Protein 7CZM (pdb70)

Secondary structure (DSSP, 8-state):
---B--SS--TT-EEEEEEETTTTEEEE--SSSS-EEEPGGGTGGGT------EEEEEEEEEEEEE--SSS-TT-PPTT-EEEEEEEEE---/---------B--SS--TT-EEEEEEETTTTEEEE--SSSS-EEEPGGGTGGGT---EEEEEEEEEEEEE--SSS-TT-PPTT-EEEEEEEEE--/---EE---/---EE-----

InterPro domains:
  IPR019460 Autophagy-related protein 11, C-terminal [PF10377] (1477-1587)
  IPR040040 Autophagy-related protein 11 [PTHR13222] (1-1592)

Structure (mmCIF, N/CA/C/O backbone):
data_7CZM
#
_entry.id   7CZM
#
_cell.length_a   73.978
_cell.length_b   70.624
_cell.length_c   56.337
_cell.angle_alpha   90.000
_cell.angle_beta   109.270
_cell.angle_gamma   90.000
#
_symmetry.space_group_name_H-M   'C 1 2 1'
#
loop_
_entity.id
_entity.type
_entity.pdbx_description
1 polymer 'RB1-inducible coiled-coil protein 1'
2 polymer 'Optineurin LIR'
3 non-polymer GLYCEROL
4 non-polymer 'CHLORIDE ION'
5 water water
#
loop_
_atom_site.group_PDB
_atom_site.id
_atom_site.type_symbol
_atom_site.label_atom_id
_atom_site.label_alt_id
_atom_site.label_comp_id
_atom_site.label_asym_id
_atom_site.label_entity_id
_atom_site.label_seq_id
_atom_site.pdbx_PDB_ins_code
_atom_site.Cartn_x
_atom_site.Cartn_y
_atom_site.Cartn_z
_atom_site.occupancy
_atom_site.B_iso_or_equiv
_atom_site.auth_seq_id
_atom_site.auth_comp_id
_atom_site.auth_asym_id
_atom_site.auth_atom_id
_atom_site.pdbx_PDB_model_num
ATOM 1 N N . SER A 1 7 ? 24.60300 -3.26500 2.98600 1.000 93.29013 1493 SER A N 1
ATOM 2 C CA . SER A 1 7 ? 24.14700 -3.20500 4.37100 1.000 89.71076 1493 SER A CA 1
ATOM 3 C C . SER A 1 7 ? 22.86100 -4.01100 4.55800 1.000 74.60631 1493 SER A C 1
ATOM 4 O O . SER A 1 7 ? 22.03600 -4.10700 3.64300 1.000 67.30544 1493 SER A O 1
ATOM 7 N N . GLU A 1 8 ? 22.70100 -4.59000 5.74800 1.000 63.76028 1494 GLU A N 1
ATOM 8 C CA . GLU A 1 8 ? 21.54100 -5.41900 6.03600 1.000 58.92022 1494 GLU A CA 1
ATOM 9 C C . GLU A 1 8 ? 20.29100 -4.56500 6.20500 1.000 50.07179 1494 GLU A C 1
ATOM 10 O O . GLU A 1 8 ? 20.34700 -3.41800 6.65700 1.000 45.57389 1494 GLU A O 1
ATOM 16 N N . LYS A 1 9 ? 19.15200 -5.15300 5.85700 1.000 45.46071 1495 LYS A N 1
ATOM 17 C CA . LYS A 1 9 ? 17.85100 -4.53000 6.02900 1.000 41.32601 1495 LYS A CA 1
ATOM 18 C C . LYS A 1 9 ? 16.94600 -5.50600 6.75700 1.000 41.09440 1495 LYS A C 1
ATOM 19 O O . LYS A 1 9 ? 17.20600 -6.71600 6.79000 1.000 44.03160 1495 LYS A O 1
ATOM 25 N N . ILE A 1 10 ? 15.87200 -4.97400 7.33800 1.000 40.42590 1496 ILE A N 1
ATOM 26 C CA . ILE A 1 10 ? 14.95600 -5.76900 8.15800 1.000 34.12514 1496 ILE A CA 1
ATOM 27 C C . ILE A 1 10 ? 13.92400 -6.43800 7.26500 1.000 38.83360 1496 ILE A C 1
ATOM 28 O O . ILE A 1 10 ? 13.23100 -5.77100 6.48800 1.000 35.93326 1496 ILE A O 1
ATOM 33 N N . ALA A 1 11 ? 13.81900 -7.75600 7.37600 1.000 34.70942 1497 ALA A N 1
ATOM 34 C CA . ALA A 1 11 ? 12.76900 -8.49600 6.69600 1.000 35.55426 1497 ALA A CA 1
ATOM 35 C C . ALA A 1 11 ? 11.43300 -8.25200 7.38400 1.000 43.48153 1497 ALA A C 1
ATOM 36 O O . ALA A 1 11 ? 11.36200 -8.05300 8.60100 1.000 32.83552 1497 ALA A O 1
ATOM 38 N N . ILE A 1 12 ? 10.35800 -8.24600 6.59100 1.000 37.18867 1498 ILE A N 1
ATOM 39 C CA . ILE A 1 12 ? 9.03800 -7.92200 7.11600 1.000 39.35209 1498 ILE A CA 1
ATOM 40 C C . ILE A 1 12 ? 8.00600 -8.99500 6.82900 1.000 35.31213 1498 ILE A C 1
ATOM 41 O O . ILE A 1 12 ? 6.85900 -8.86100 7.26300 1.000 34.38833 1498 ILE A O 1
ATOM 46 N N . ARG A 1 13 ? 8.37100 -10.06500 6.13300 1.000 32.75656 1499 ARG A N 1
ATOM 47 C CA . ARG A 1 13 ? 7.45100 -11.17600 5.93400 1.000 28.60606 1499 ARG A CA 1
ATOM 48 C C . ARG A 1 13 ? 8.22900 -12.31500 5.30100 1.000 34.37517 1499 ARG A C 1
ATOM 49 O O . ARG A 1 13 ? 9.38600 -12.15100 4.89500 1.000 35.39898 1499 ARG A O 1
ATOM 57 N N . ASP A 1 14 ? 7.58600 -13.48500 5.25000 1.000 32.30124 1500 ASP A N 1
ATOM 58 C CA . ASP A 1 14 ? 8.16700 -14.66700 4.61200 1.000 33.37242 1500 ASP A CA 1
ATOM 59 C C . ASP A 1 14 ? 9.55300 -14.96700 5.18200 1.000 38.58884 1500 ASP A C 1
ATOM 60 O O . ASP A 1 14 ? 10.48700 -15.32200 4.45800 1.000 31.11162 1500 ASP A O 1
ATOM 65 N N . PHE A 1 15 ? 9.67600 -14.82400 6.50400 1.000 34.11462 1501 PHE A N 1
ATOM 66 C CA . PHE A 1 15 ? 10.96700 -14.86400 7.18600 1.000 35.42004 1501 PHE A CA 1
ATOM 67 C C . PHE A 1 15 ? 11.72100 -16.16300 6.94000 1.000 36.65703 1501 PHE A C 1
ATOM 68 O O . PHE A 1 15 ? 11.13800 -17.24500 6.82900 1.000 37.69926 1501 PHE A O 1
ATOM 76 N N . GLN A 1 16 ? 13.04800 -16.05600 6.90000 1.000 30.70105 1502 GLN A N 1
ATOM 77 C CA . GLN A 1 16 ? 13.90200 -17.22500 6.77700 1.000 38.33881 1502 GLN A CA 1
ATOM 78 C C . GLN A 1 16 ? 15.05200 -17.11000 7.77600 1.000 39.20996 1502 GLN A C 1
ATOM 79 O O . GLN A 1 16 ? 15.29700 -16.04600 8.34900 1.000 37.66504 1502 GLN A O 1
ATOM 85 N N . VAL A 1 17 ? 15.74800 -18.22800 7.99100 1.000 43.60786 1503 VAL A N 1
ATOM 86 C CA . VAL A 1 17 ? 16.92700 -18.22700 8.85400 1.000 50.46658 1503 VAL A CA 1
ATOM 87 C C . VAL A 1 17 ? 17.96700 -17.28000 8.27400 1.000 53.63275 1503 VAL A C 1
ATOM 88 O O . VAL A 1 17 ? 18.26000 -17.32200 7.07500 1.000 46.20817 1503 VAL A O 1
ATOM 92 N N . GLY A 1 18 ? 18.54100 -16.42900 9.12500 1.000 50.10601 1504 GLY A N 1
ATOM 93 C CA . GLY A 1 18 ? 19.51700 -15.44900 8.70300 1.000 47.78994 1504 GLY A CA 1
ATOM 94 C C . GLY A 1 18 ? 18.95600 -14.05700 8.47600 1.000 38.38618 1504 GLY A C 1
ATOM 95 O O . GLY A 1 18 ? 19.73600 -13.10900 8.33600 1.000 45.09751 1504 GLY A O 1
ATOM 96 N N . ASP A 1 19 ? 17.64000 -13.90300 8.45000 1.000 36.99391 1505 ASP A N 1
ATOM 97 C CA . ASP A 1 19 ? 17.04500 -12.58500 8.30100 1.000 38.59410 1505 ASP A CA 1
ATOM 98 C C . ASP A 1 19 ? 17.32600 -11.73300 9.53100 1.000 49.72701 1505 ASP A C 1
ATOM 99 O O . ASP A 1 19 ? 17.27400 -12.21500 10.67000 1.000 40.16797 1505 ASP A O 1
ATOM 104 N N . LEU A 1 20 ? 17.64200 -10.46400 9.28500 1.000 39.56790 1506 LEU A N 1
ATOM 105 C CA . LEU A 1 20 ? 17.54500 -9.44800 10.32100 1.000 46.70034 1506 LEU A CA 1
ATOM 106 C C . LEU A 1 20 ? 16.07600 -9.11800 10.53300 1.000 43.60260 1506 LEU A C 1
ATOM 107 O O . LEU A 1 20 ? 15.33700 -8.87700 9.57000 1.000 35.13842 1506 LEU A O 1
ATOM 112 N N . VAL A 1 21 ? 15.63100 -9.15100 11.79000 1.000 40.16797 1507 VAL A N 1
ATOM 113 C CA . VAL A 1 21 ? 14.22100 -8.96400 12.09000 1.000 37.26499 1507 VAL A CA 1
ATOM 114 C C . VAL A 1 21 ? 14.06300 -8.01500 13.26700 1.000 39.49684 1507 VAL A C 1
ATOM 115 O O . VAL A 1 21 ? 14.98200 -7.80200 14.06100 1.000 40.94965 1507 VAL A O 1
ATOM 119 N N . LEU A 1 22 ? 12.87900 -7.41600 13.34100 1.000 38.73359 1508 LEU A N 1
ATOM 120 C CA . LEU A 1 22 ? 12.49900 -6.54600 14.44700 1.000 41.64710 1508 LEU A CA 1
ATOM 121 C C . LEU A 1 22 ? 11.54400 -7.32600 15.33900 1.000 40.25746 1508 LEU A C 1
ATOM 122 O O . LEU A 1 22 ? 10.53100 -7.85600 14.86500 1.000 37.65188 1508 LEU A O 1
ATOM 127 N N . ILE A 1 23 ? 11.89800 -7.42500 16.61500 1.000 43.71577 1509 ILE A N 1
ATOM 128 C CA . ILE A 1 23 ? 11.19100 -8.24400 17.59400 1.000 49.18221 1509 ILE A CA 1
ATOM 129 C C . ILE A 1 23 ? 10.50100 -7.28700 18.54900 1.000 46.47663 1509 ILE A C 1
ATOM 130 O O . ILE A 1 23 ? 11.16700 -6.48900 19.21500 1.000 45.08698 1509 ILE A O 1
ATOM 135 N N . ILE A 1 24 ? 9.17500 -7.36000 18.61700 1.000 46.38977 1510 ILE A N 1
ATOM 136 C CA . ILE A 1 24 ? 8.37100 -6.41200 19.37400 1.000 49.03483 1510 ILE A CA 1
ATOM 137 C C . ILE A 1 24 ? 7.48500 -7.18100 20.34400 1.000 50.16654 1510 ILE A C 1
ATOM 138 O O . ILE A 1 24 ? 7.14300 -8.34800 20.11700 1.000 44.76589 1510 ILE A O 1
ATOM 143 N N . LEU A 1 25 ? 7.12600 -6.52600 21.44300 1.000 51.54565 1511 LEU A N 1
ATOM 144 C CA . LEU A 1 25 ? 6.23400 -7.13700 22.41600 1.000 54.29335 1511 LEU A CA 1
ATOM 145 C C . LEU A 1 25 ? 4.79800 -7.02500 21.92300 1.000 58.67282 1511 LEU A C 1
ATOM 146 O O . LEU A 1 25 ? 4.37000 -5.95300 21.48700 1.000 64.91831 1511 LEU A O 1
ATOM 151 N N . ASP A 1 26 ? 4.06100 -8.13900 21.98400 1.000 55.50666 1512 ASP A N 1
ATOM 152 C CA . ASP A 1 26 ? 2.66600 -8.22800 21.54000 1.000 55.72247 1512 ASP A CA 1
ATOM 153 C C . ASP A 1 26 ? 1.80000 -8.46000 22.77300 1.000 61.48895 1512 ASP A C 1
ATOM 154 O O . ASP A 1 26 ? 1.62800 -9.60100 23.21800 1.000 58.90706 1512 ASP A O 1
ATOM 159 N N . GLU A 1 27 ? 1.23700 -7.37400 23.31100 1.000 65.45785 1513 GLU A N 1
ATOM 160 C CA . GLU A 1 27 ? 0.45700 -7.48600 24.53700 1.000 60.58358 1513 GLU A CA 1
ATOM 161 C C . GLU A 1 27 ? -0.75100 -8.39500 24.34600 1.000 51.35089 1513 GLU A C 1
ATOM 162 O O . GLU A 1 27 ? -1.04100 -9.23800 25.20000 1.000 63.71553 1513 GLU A O 1
ATOM 168 N N . ARG A 1 28 ? -1.46400 -8.23500 23.23100 1.000 63.58920 1514 ARG A N 1
ATOM 169 C CA A ARG A 1 28 ? -2.62800 -9.07400 22.97000 0.430 64.62880 1514 ARG A CA 1
ATOM 170 C CA B ARG A 1 28 ? -2.62100 -9.07600 22.93800 0.570 64.69460 1514 ARG A CA 1
ATOM 171 C C . ARG A 1 28 ? -2.28800 -10.55800 23.07800 1.000 53.74855 1514 ARG A C 1
ATOM 172 O O . ARG A 1 28 ? -3.07000 -11.33600 23.63400 1.000 51.90622 1514 ARG A O 1
ATOM 187 N N . HIS A 1 29 ? -1.12500 -10.96700 22.57300 1.000 45.71074 1515 HIS A N 1
ATOM 188 C CA . HIS A 1 29 ? -0.72500 -12.36900 22.60800 1.000 56.00408 1515 HIS A CA 1
ATOM 189 C C . HIS A 1 29 ? 0.25900 -12.69200 23.73500 1.000 62.08113 1515 HIS A C 1
ATOM 190 O O . HIS A 1 29 ? 0.76100 -13.82000 23.79100 1.000 50.86399 1515 HIS A O 1
ATOM 197 N N . ASP A 1 30 ? 0.54600 -11.73200 24.62700 1.000 56.45677 1516 ASP A N 1
ATOM 198 C CA . ASP A 1 30 ? 1.39900 -11.96400 25.80500 1.000 57.91747 1516 ASP A CA 1
ATOM 199 C C . ASP A 1 30 ? 2.75500 -12.55800 25.41300 1.000 57.90431 1516 ASP A C 1
ATOM 200 O O . ASP A 1 30 ? 3.34600 -13.34800 26.15000 1.000 58.57018 1516 ASP A O 1
ATOM 205 N N . ASN A 1 31 ? 3.26000 -12.18100 24.24000 1.000 52.61420 1517 ASN A N 1
ATOM 206 C CA . ASN A 1 31 ? 4.47300 -12.78100 23.70700 1.000 54.66182 1517 ASN A CA 1
ATOM 207 C C . ASN A 1 31 ? 5.21300 -11.75700 22.87000 1.000 50.54817 1517 ASN A C 1
ATOM 208 O O . ASN A 1 31 ? 4.61000 -10.82700 22.32900 1.000 54.10649 1517 ASN A O 1
ATOM 213 N N . TYR A 1 32 ? 6.52200 -11.95100 22.74200 1.000 41.97609 1518 TYR A N 1
ATOM 214 C CA . TYR A 1 32 ? 7.28000 -11.25800 21.71100 1.000 41.49708 1518 TYR A CA 1
ATOM 215 C C . TYR A 1 32 ? 7.02300 -11.93200 20.37900 1.000 43.96843 1518 TYR A C 1
ATOM 216 O O . TYR A 1 32 ? 6.91600 -13.16100 20.31500 1.000 39.37841 1518 TYR A O 1
ATOM 225 N N . VAL A 1 33 ? 6.92100 -11.11000 19.32500 1.000 42.46035 1519 VAL A N 1
ATOM 226 C CA . VAL A 1 33 ? 6.68900 -11.55400 17.95500 1.000 40.59171 1519 VAL A CA 1
ATOM 227 C C . VAL A 1 33 ? 7.63200 -10.79900 17.02500 1.000 41.75501 1519 VAL A C 1
ATOM 228 O O . VAL A 1 33 ? 8.20800 -9.76900 17.37900 1.000 41.31022 1519 VAL A O 1
ATOM 232 N N . LEU A 1 34 ? 7.76900 -11.33200 15.81700 1.000 42.95778 1520 LEU A N 1
ATOM 233 C CA . LEU A 1 34 ? 8.46500 -10.64200 14.74200 1.000 37.91507 1520 LEU A CA 1
ATOM 234 C C . LEU A 1 34 ? 7.55100 -9.57400 14.15600 1.000 37.59661 1520 LEU A C 1
ATOM 235 O O . LEU A 1 34 ? 6.39700 -9.84900 13.82500 1.000 38.73096 1520 LEU A O 1
ATOM 240 N N . PHE A 1 35 ? 8.05200 -8.34900 14.04700 1.000 42.62353 1521 PHE A N 1
ATOM 241 C CA . PHE A 1 35 ? 7.29500 -7.33600 13.32400 1.000 37.85980 1521 PHE A CA 1
ATOM 242 C C . PHE A 1 35 ? 7.07200 -7.80900 11.88700 1.000 35.73586 1521 PHE A C 1
ATOM 243 O O . PHE A 1 35 ? 8.00900 -8.25500 11.22200 1.000 39.38367 1521 PHE A O 1
ATOM 251 N N . THR A 1 36 ? 5.82700 -7.75700 11.41500 1.000 38.18353 1522 THR A N 1
ATOM 252 C CA . THR A 1 36 ? 5.55300 -8.29100 10.08000 1.000 37.82032 1522 THR A CA 1
ATOM 253 C C . THR A 1 36 ? 4.33200 -7.60000 9.50300 1.000 39.13890 1522 THR A C 1
ATOM 254 O O . THR A 1 36 ? 3.46500 -7.12900 10.24000 1.000 35.64901 1522 THR A O 1
ATOM 258 N N . VAL A 1 37 ? 4.29000 -7.51800 8.16700 1.000 37.75979 1523 VAL A N 1
ATOM 259 C CA . VAL A 1 37 ? 3.09800 -7.02600 7.48100 1.000 35.10421 1523 VAL A CA 1
ATOM 260 C C . VAL A 1 37 ? 2.15100 -8.14700 7.06700 1.000 44.89749 1523 VAL A C 1
ATOM 261 O O . VAL A 1 37 ? 1.04500 -7.86400 6.57900 1.000 49.11378 1523 VAL A O 1
ATOM 265 N N . SER A 1 38 ? 2.53800 -9.39100 7.24200 1.000 44.41848 1524 SER A N 1
ATOM 266 C CA . SER A 1 38 ? 1.68500 -10.54000 6.96300 1.000 41.21020 1524 SER A CA 1
ATOM 267 C C . SER A 1 38 ? 0.72300 -10.77100 8.12800 1.000 43.08411 1524 SER A C 1
ATOM 268 O O . SER A 1 38 ? 1.03800 -10.42500 9.27400 1.000 39.31787 1524 SER A O 1
ATOM 271 N N . PRO A 1 39 ? -0.45400 -11.35800 7.87500 1.000 38.49935 1525 PRO A N 1
ATOM 272 C CA . PRO A 1 39 ? -1.33600 -11.73300 8.99700 1.000 41.84186 1525 PRO A CA 1
ATOM 273 C C . PRO A 1 39 ? -0.80700 -12.90700 9.81400 1.000 47.23987 1525 PRO A C 1
ATOM 274 O O . PRO A 1 39 ? -1.35800 -13.20000 10.88300 1.000 44.98171 1525 PRO A O 1
ATOM 278 N N . THR A 1 40 ? 0.24800 -13.56900 9.35000 1.000 40.91280 1526 THR A N 1
ATOM 279 C CA . THR A 1 40 ? 0.75900 -14.77300 9.98600 1.000 36.34646 1526 THR A CA 1
ATOM 280 C C . THR A 1 40 ? 1.65100 -14.41500 11.16100 1.000 35.88851 1526 THR A C 1
ATOM 281 O O . THR A 1 40 ? 2.45800 -13.48800 11.08300 1.000 38.63095 1526 THR A O 1
ATOM 285 N N . LEU A 1 41 ? 1.49000 -15.14500 12.26100 1.000 37.69926 1527 LEU A N 1
ATOM 286 C CA . LEU A 1 41 ? 2.20300 -14.85000 13.50000 1.000 32.11701 1527 LEU A CA 1
ATOM 287 C C . LEU A 1 41 ? 3.52800 -15.59800 13.54000 1.000 34.06987 1527 LEU A C 1
ATOM 288 O O . LEU A 1 41 ? 3.58500 -16.79900 13.24800 1.000 39.61528 1527 LEU A O 1
ATOM 293 N N . TYR A 1 42 ? 4.58600 -14.88700 13.93000 1.000 30.72474 1528 TYR A N 1
ATOM 294 C CA . TYR A 1 42 ? 5.91000 -15.46000 14.17200 1.000 32.36441 1528 TYR A CA 1
ATOM 295 C C . TYR A 1 42 ? 6.29500 -15.17000 15.62300 1.000 35.37003 1528 TYR A C 1
ATOM 296 O O . TYR A 1 42 ? 6.75500 -14.06500 15.92100 1.000 33.76457 1528 TYR A O 1
ATOM 305 N N . PHE A 1 43 ? 6.12400 -16.14700 16.51700 1.000 40.72857 1529 PHE A N 1
ATOM 306 C CA . PHE A 1 43 ? 6.41700 -15.94300 17.93400 1.000 43.81841 1529 PHE A CA 1
ATOM 307 C C . PHE A 1 43 ? 7.88800 -16.20100 18.21700 1.000 46.85825 1529 PHE A C 1
ATOM 308 O O . PHE A 1 43 ? 8.48400 -17.14100 17.68200 1.000 43.27624 1529 PHE A O 1
ATOM 316 N N . LEU A 1 44 ? 8.46600 -15.35900 19.06600 1.000 39.97058 1530 LEU A N 1
ATOM 317 C CA . LEU A 1 44 ? 9.83500 -15.55000 19.50700 1.000 35.54110 1530 LEU A CA 1
ATOM 318 C C . LEU A 1 44 ? 9.87800 -16.67000 20.53400 1.000 50.46921 1530 LEU A C 1
ATOM 319 O O . LEU A 1 44 ? 9.15200 -16.63600 21.53300 1.000 54.86974 1530 LEU A O 1
ATOM 324 N N . HIS A 1 45 ? 10.71700 -17.66700 20.26700 1.000 50.15865 1531 HIS A N 1
ATOM 325 C CA . HIS A 1 45 ? 10.83300 -18.82300 21.13700 1.000 55.87512 1531 HIS A CA 1
ATOM 326 C C . HIS A 1 45 ? 11.23600 -18.37600 22.53100 1.000 61.82847 1531 HIS A C 1
ATOM 327 O O . HIS A 1 45 ? 12.01400 -17.43300 22.69800 1.000 58.13329 1531 HIS A O 1
ATOM 334 N N . SER A 1 46 ? 10.69000 -19.05500 23.54000 1.000 64.76303 1532 SER A N 1
ATOM 335 C CA . SER A 1 46 ? 10.98500 -18.67600 24.91300 1.000 61.50474 1532 SER A CA 1
ATOM 336 C C . SER A 1 46 ? 12.48200 -18.73500 25.18900 1.000 66.48692 1532 SER A C 1
ATOM 337 O O . SER A 1 46 ? 13.02300 -17.88400 25.90500 1.000 74.17731 1532 SER A O 1
ATOM 340 N N . GLU A 1 47 ? 13.17700 -19.71500 24.60300 1.000 63.13125 1533 GLU A N 1
ATOM 341 C CA . GLU A 1 47 ? 14.59200 -19.91700 24.91300 1.000 67.27122 1533 GLU A CA 1
ATOM 342 C C . GLU A 1 47 ? 15.43100 -18.71700 24.51500 1.000 66.91065 1533 GLU A C 1
ATOM 343 O O . GLU A 1 47 ? 16.51000 -18.49800 25.07800 1.000 61.81004 1533 GLU A O 1
ATOM 349 N N . SER A 1 48 ? 14.96300 -17.94700 23.53300 1.000 63.31549 1534 SER A N 1
ATOM 350 C CA . SER A 1 48 ? 15.71500 -16.82100 23.00700 1.000 67.27386 1534 SER A CA 1
ATOM 351 C C . SER A 1 48 ? 15.67600 -15.59600 23.91200 1.000 65.46048 1534 SER A C 1
ATOM 352 O O . SER A 1 48 ? 16.51800 -14.70700 23.75600 1.000 67.35281 1534 SER A O 1
ATOM 355 N N . LEU A 1 49 ? 14.71000 -15.50800 24.82600 1.000 64.71829 1535 LEU A N 1
ATOM 356 C CA . LEU A 1 49 ? 14.53000 -14.26100 25.56800 1.000 63.14441 1535 LEU A CA 1
ATOM 357 C C . LEU A 1 49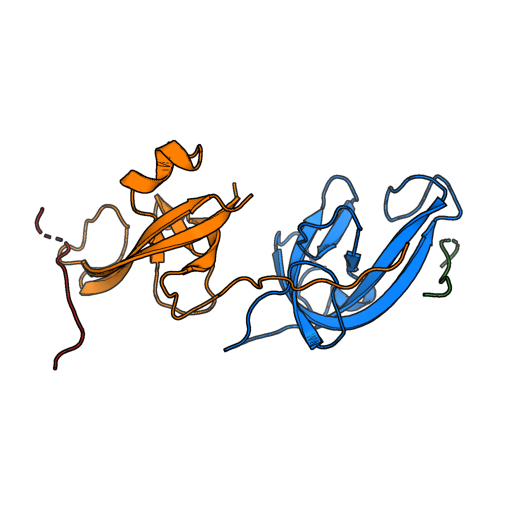 ? 15.73400 -13.88000 26.42700 1.000 62.53118 1535 LEU A C 1
ATOM 358 O O . LEU A 1 49 ? 16.13900 -12.70500 26.37700 1.000 60.05720 1535 LEU A O 1
ATOM 363 N N . PRO A 1 50 ? 16.35200 -14.77200 27.20400 1.000 63.93135 1536 PRO A N 1
ATOM 364 C CA . PRO A 1 50 ? 17.45300 -14.30000 28.07100 1.000 76.68025 1536 PRO A CA 1
ATOM 365 C C . PRO A 1 50 ? 18.61600 -13.68000 27.30400 1.000 78.26465 1536 PRO A C 1
ATOM 366 O O . PRO A 1 50 ? 19.01000 -12.54600 27.61100 1.000 81.16763 1536 PRO A O 1
ATOM 370 N N . ALA A 1 51 ? 19.15800 -14.36400 26.29100 1.000 77.78038 1537 ALA A N 1
ATOM 371 C CA . ALA A 1 51 ? 20.30400 -13.81200 25.56700 1.000 72.11654 1537 ALA A CA 1
ATOM 372 C C . ALA A 1 51 ? 19.98400 -12.48900 24.88800 1.000 75.24586 1537 ALA A C 1
ATOM 373 O O . ALA A 1 51 ? 20.90500 -11.71900 24.58900 1.000 83.10733 1537 ALA A O 1
ATOM 375 N N . LEU A 1 52 ? 18.70500 -12.21000 24.63400 1.000 71.25854 1538 LEU A N 1
ATOM 376 C CA . LEU A 1 52 ? 18.27100 -10.96700 24.00700 1.000 63.27864 1538 LEU A CA 1
ATOM 377 C C . LEU A 1 52 ? 17.94900 -9.87000 25.01300 1.000 71.99021 1538 LEU A C 1
ATOM 378 O O . LEU A 1 52 ? 17.47600 -8.80400 24.60300 1.000 75.14848 1538 LEU A O 1
ATOM 383 N N . ASP A 1 53 ? 18.18200 -10.11200 26.30900 1.000 72.73767 1539 ASP A N 1
ATOM 384 C CA A ASP A 1 53 ? 17.90100 -9.13600 27.36500 0.440 77.11188 1539 ASP A CA 1
ATOM 385 C CA B ASP A 1 53 ? 17.90300 -9.13100 27.35900 0.560 77.06713 1539 ASP A CA 1
ATOM 386 C C . ASP A 1 53 ? 16.42400 -8.73200 27.36500 1.000 77.65142 1539 ASP A C 1
ATOM 387 O O . ASP A 1 53 ? 16.07900 -7.56300 27.53300 1.000 87.85790 1539 ASP A O 1
ATOM 396 N N . LEU A 1 54 ? 15.54400 -9.71600 27.17700 1.000 78.96473 1540 LEU A N 1
ATOM 397 C CA . LEU A 1 54 ? 14.10200 -9.48800 27.18300 1.000 78.78576 1540 LEU A CA 1
ATOM 398 C C . LEU A 1 54 ? 13.38500 -10.23600 28.29700 1.000 87.81316 1540 LEU A C 1
ATOM 399 O O . LEU A 1 54 ? 12.14800 -10.24500 28.32200 1.000 84.31537 1540 LEU A O 1
ATOM 404 N N . LYS A 1 55 ? 14.12000 -10.86900 29.20300 1.000 94.72715 1541 LYS A N 1
ATOM 405 C CA . LYS A 1 55 ? 13.54100 -11.49700 30.39000 1.000 100.61206 1541 LYS A CA 1
ATOM 406 C C . LYS A 1 55 ? 14.31100 -11.03400 31.61600 1.000 113.36096 1541 LYS A C 1
ATOM 407 O O . LYS A 1 55 ? 15.47600 -11.44400 31.80500 1.000 125.47820 1541 LYS A O 1
ATOM 413 N N . PRO A 1 56 ? 13.71800 -10.18200 32.46600 1.000 107.64975 1542 PRO A N 1
ATOM 414 C CA . PRO A 1 56 ? 14.32200 -9.77200 33.74300 1.000 110.78697 1542 PRO A CA 1
ATOM 415 C C . PRO A 1 56 ? 14.60600 -10.95200 34.66800 1.000 115.10327 1542 PRO A C 1
ATOM 416 O O . PRO A 1 56 ? 15.74900 -11.41100 34.74000 1.000 117.07983 1542 PRO A O 1
ATOM 420 N N . ARG A 1 65 ? 8.54300 -4.90800 30.35900 1.000 117.92993 1551 ARG A N 1
ATOM 421 C CA . ARG A 1 65 ? 9.72600 -5.39700 29.65800 1.000 116.47976 1551 ARG A CA 1
ATOM 422 C C . ARG A 1 65 ? 10.03800 -4.55600 28.41800 1.000 106.13641 1551 ARG A C 1
ATOM 423 O O . ARG A 1 65 ? 9.17900 -3.82500 27.91800 1.000 95.63778 1551 ARG A O 1
ATOM 431 N N . ARG A 1 66 ? 11.27000 -4.68700 27.92800 1.000 106.79175 1552 ARG A N 1
ATOM 432 C CA . ARG A 1 66 ? 11.73300 -3.88600 26.80100 1.000 102.99130 1552 ARG A CA 1
ATOM 433 C C . ARG A 1 66 ? 10.80200 -4.06600 25.60500 1.000 87.32100 1552 ARG A C 1
ATOM 434 O O . ARG A 1 66 ? 10.45500 -5.20500 25.26000 1.000 72.03232 1552 ARG A O 1
ATOM 442 N N . PRO A 1 67 ? 10.38200 -2.98000 24.94600 1.000 83.37052 1553 PRO A N 1
ATOM 443 C CA . PRO A 1 67 ? 9.34000 -3.10400 23.91700 1.000 74.58789 1553 PRO A CA 1
ATOM 444 C C . PRO A 1 67 ? 9.82700 -3.63600 22.57400 1.000 73.82990 1553 PRO A C 1
ATOM 445 O O . PRO A 1 67 ? 8.98700 -4.08300 21.77700 1.000 63.03387 1553 PRO A O 1
ATOM 449 N N . TRP A 1 68 ? 11.12900 -3.59400 22.28700 1.000 77.46981 1554 TRP A N 1
ATOM 450 C CA . TRP A 1 68 ? 11.62500 -4.04700 20.99200 1.000 74.76423 1554 TRP A CA 1
ATOM 451 C C . TRP A 1 68 ? 13.11800 -4.34300 21.07600 1.000 75.16691 1554 TRP A C 1
ATOM 452 O O . TRP A 1 68 ? 13.80700 -3.92000 22.00900 1.000 75.82751 1554 TRP A O 1
ATOM 463 N N . VAL A 1 69 ? 13.60600 -5.07000 20.06600 1.000 68.68718 1555 VAL A N 1
ATOM 464 C CA . VAL A 1 69 ? 15.02100 -5.40000 19.90300 1.000 63.30496 1555 VAL A CA 1
ATOM 465 C C . VAL A 1 69 ? 15.23900 -5.93900 18.48900 1.000 66.72642 1555 VAL A C 1
ATOM 466 O O . VAL A 1 69 ? 14.35400 -6.58600 17.91500 1.000 55.11977 1555 VAL A O 1
ATOM 470 N N . LEU A 1 70 ? 16.41000 -5.66700 17.91200 1.000 62.81806 1556 LEU A N 1
ATOM 471 C CA . LEU A 1 70 ? 16.79400 -6.24300 16.62800 1.000 59.47292 1556 LEU A CA 1
ATOM 472 C C . LEU A 1 70 ? 17.38800 -7.63200 16.84000 1.000 62.27062 1556 LEU A C 1
ATOM 473 O O . LEU A 1 70 ? 18.08100 -7.87700 17.83000 1.000 57.92800 1556 LEU A O 1
ATOM 478 N N . GLY A 1 71 ? 17.10300 -8.55600 15.91100 1.000 45.41334 1557 GLY A N 1
ATOM 479 C CA . GLY A 1 71 ? 17.58400 -9.91500 16.04700 1.000 48.62688 1557 GLY A CA 1
ATOM 480 C C . GLY A 1 71 ? 17.87200 -10.54400 14.69800 1.000 54.37494 1557 GLY A C 1
ATOM 481 O O . GLY A 1 71 ? 17.54700 -9.98400 13.64500 1.000 46.90299 1557 GLY A O 1
ATOM 482 N N . LYS A 1 72 ? 18.49900 -11.72100 14.74200 1.000 50.33761 1558 LYS A N 1
ATOM 483 C CA . LYS A 1 72 ? 18.74600 -12.48500 13.52800 1.000 55.47770 1558 LYS A CA 1
ATOM 484 C C . LYS A 1 72 ? 18.16200 -13.87600 13.71500 1.000 48.55845 1558 LYS A C 1
ATOM 485 O O . LYS A 1 72 ? 18.46700 -14.55400 14.70500 1.000 47.97680 1558 LYS A O 1
ATOM 491 N N . VAL A 1 73 ? 17.26600 -14.27000 12.80500 1.000 38.05456 1559 VAL A N 1
ATOM 492 C CA . VAL A 1 73 ? 16.60800 -15.56500 12.92400 1.000 41.53130 1559 VAL A CA 1
ATOM 493 C C . VAL A 1 73 ? 17.64500 -16.66500 12.82300 1.000 50.16917 1559 VAL A C 1
ATOM 494 O O . VAL A 1 73 ? 18.50900 -16.64100 11.93400 1.000 47.01880 1559 VAL A O 1
ATOM 498 N N . MET A 1 74 ? 17.57400 -17.62700 13.74400 1.000 48.12419 1560 MET A N 1
ATOM 499 C CA . MET A 1 74 ? 18.46700 -18.77000 13.73800 1.000 51.40353 1560 MET A CA 1
ATOM 500 C C . MET A 1 74 ? 17.76000 -20.08600 13.48500 1.000 49.49804 1560 MET A C 1
ATOM 501 O O . MET A 1 74 ? 18.40300 -21.02900 13.01600 1.000 61.35472 1560 MET A O 1
ATOM 506 N N . GLU A 1 75 ? 16.46800 -20.17900 13.77800 1.000 43.01305 1561 GLU A N 1
ATOM 507 C CA . GLU A 1 75 ? 15.68800 -21.30500 13.29200 1.000 42.71302 1561 GLU A CA 1
ATOM 508 C C . GLU A 1 75 ? 14.22100 -20.92900 13.35300 1.000 41.82344 1561 GLU A C 1
ATOM 509 O O . GLU A 1 75 ? 13.82900 -19.90500 13.92600 1.000 45.70022 1561 GLU A O 1
ATOM 515 N N . LYS A 1 76 ? 13.41800 -21.77100 12.72900 1.000 39.54685 1562 LYS A N 1
ATOM 516 C CA . LYS A 1 76 ? 12.04400 -21.42800 12.42200 1.000 37.11234 1562 LYS A CA 1
ATOM 517 C C . LYS A 1 76 ? 11.26500 -22.72800 12.38800 1.000 43.99738 1562 LYS A C 1
ATOM 518 O O . LYS A 1 76 ? 11.72700 -23.70900 11.79700 1.000 45.78707 1562 LYS A O 1
ATOM 524 N N . GLU A 1 77 ? 10.11200 -22.74600 13.05400 1.000 38.24669 1563 GLU A N 1
ATOM 525 C CA . GLU A 1 77 ? 9.30800 -23.94700 13.18500 1.000 40.13902 1563 GLU A CA 1
ATOM 526 C C . GLU A 1 77 ? 7.85700 -23.60700 12.90000 1.000 37.29921 1563 GLU A C 1
ATOM 527 O O . GLU A 1 77 ? 7.35000 -22.58200 13.36300 1.000 45.82392 1563 GLU A O 1
ATOM 533 N N . TYR A 1 78 ? 7.19700 -24.47300 12.13500 1.000 40.83648 1564 TYR A N 1
ATOM 534 C CA . TYR A 1 78 ? 5.78300 -24.32000 11.79500 1.000 38.89677 1564 TYR A CA 1
ATOM 535 C C . TYR A 1 78 ? 4.95900 -25.11900 12.79900 1.000 46.21344 1564 TYR A C 1
ATOM 536 O O . TYR A 1 78 ? 5.19500 -26.31900 12.97900 1.000 46.88983 1564 TYR A O 1
ATOM 545 N N . CYS A 1 79 ? 4.00900 -24.45600 13.46200 1.000 42.54721 1565 CYS A N 1
ATOM 546 C CA . CYS A 1 79 ? 3.28300 -25.06100 14.57000 1.000 46.71876 1565 CYS A CA 1
ATOM 547 C C . CYS A 1 79 ? 1.78600 -24.91800 14.36700 1.000 47.91627 1565 CYS A C 1
ATOM 548 O O . CYS A 1 79 ? 1.31400 -24.17300 13.50700 1.000 40.65224 1565 CYS A O 1
ATOM 551 N N . GLN A 1 80 ? 1.02900 -25.63500 15.19400 1.000 39.97848 1566 GLN A N 1
ATOM 552 C CA . GLN A 1 80 ? -0.41900 -25.50600 15.16100 1.000 45.34754 1566 GLN A CA 1
ATOM 553 C C . GLN A 1 80 ? -0.97600 -25.67700 16.55800 1.000 45.21068 1566 GLN A C 1
ATOM 554 O O . GLN A 1 80 ? -0.61700 -26.62700 17.26300 1.000 46.01604 1566 GLN A O 1
ATOM 560 N N . ALA A 1 81 ? -1.85000 -24.75600 16.95600 1.000 50.73503 1567 ALA A N 1
ATOM 561 C CA . ALA A 1 81 ? -2.42700 -24.80000 18.29400 1.000 44.28163 1567 ALA A CA 1
ATOM 562 C C . ALA A 1 81 ? -3.49300 -25.89300 18.35300 1.000 51.20614 1567 ALA A C 1
ATOM 563 O O . ALA A 1 81 ? -4.45500 -25.88000 17.57100 1.000 51.06928 1567 ALA A O 1
ATOM 565 N N . LYS A 1 82 ? -3.32200 -26.84300 19.27700 1.000 46.29766 1568 LYS A N 1
ATOM 566 C CA . LYS A 1 82 ? -4.24300 -27.96100 19.43900 1.000 53.74065 1568 LYS A CA 1
ATOM 567 C C . LYS A 1 82 ? -5.21400 -27.79200 20.60400 1.000 60.77834 1568 LYS A C 1
ATOM 568 O O . LYS A 1 82 ? -6.15400 -28.57800 20.71100 1.000 58.05959 1568 LYS A O 1
ATOM 574 N N . LYS A 1 83 ? -5.02200 -26.80700 21.47800 1.000 63.87345 1569 LYS A N 1
ATOM 575 C CA . LYS A 1 83 ? -5.99300 -26.52200 22.53000 1.000 66.74484 1569 LYS A CA 1
ATOM 576 C C . LYS A 1 83 ? -6.38500 -25.05200 22.46700 1.000 67.61074 1569 LYS A C 1
ATOM 577 O O . LYS A 1 83 ? -5.59500 -24.19800 22.05000 1.000 60.79676 1569 LYS A O 1
ATOM 583 N N . ALA A 1 84 ? -7.64000 -24.77600 22.84200 1.000 64.18401 1570 ALA A N 1
ATOM 584 C CA . ALA A 1 84 ? -8.17200 -23.41900 22.74600 1.000 63.26548 1570 ALA A CA 1
ATOM 585 C C . ALA A 1 84 ? -7.46000 -22.47400 23.70100 1.000 64.37351 1570 ALA A C 1
ATOM 586 O O . ALA A 1 84 ? -7.31200 -21.28300 23.40200 1.000 72.94296 1570 ALA A O 1
ATOM 588 N N . GLN A 1 85 ? -7.02200 -22.98200 24.84900 1.000 67.32649 1571 GLN A N 1
ATOM 589 C CA . GLN A 1 85 ? -6.13300 -22.26100 25.74500 1.000 63.53657 1571 GLN A CA 1
ATOM 590 C C . GLN A 1 85 ? -4.70900 -22.71300 25.46200 1.000 65.41047 1571 GLN A C 1
ATOM 591 O O . GLN A 1 85 ? -4.41300 -23.91300 25.51400 1.000 61.68371 1571 GLN A O 1
ATOM 597 N N . ASN A 1 86 ? -3.84400 -21.75200 25.13500 1.000 57.48321 1572 ASN A N 1
ATOM 598 C CA . ASN A 1 86 ? -2.43800 -21.99300 24.84900 1.000 51.97728 1572 ASN A CA 1
ATOM 599 C C . ASN A 1 86 ? -1.67100 -20.73700 25.23900 1.000 54.45390 1572 ASN A C 1
ATOM 600 O O . ASN A 1 86 ? -2.25600 -19.66400 25.41900 1.000 50.98243 1572 ASN A O 1
ATOM 605 N N . ARG A 1 87 ? -0.34900 -20.88000 25.38500 1.000 52.53525 1573 ARG A N 1
ATOM 606 C CA . ARG A 1 87 ? 0.47000 -19.75400 25.83700 1.000 50.08758 1573 ARG A CA 1
ATOM 607 C C . ARG A 1 87 ? 0.53100 -18.61200 24.81700 1.000 50.18496 1573 ARG A C 1
ATOM 608 O O . ARG A 1 87 ? 0.95300 -17.50500 25.17500 1.000 49.12431 1573 ARG A O 1
ATOM 616 N N . PHE A 1 88 ? 0.15600 -18.86200 23.55800 1.000 45.52125 1574 PHE A N 1
ATOM 617 C CA . PHE A 1 88 ? 0.18400 -17.85500 22.49700 1.000 46.57664 1574 PHE A CA 1
ATOM 618 C C . PHE A 1 88 ? -1.11500 -17.06500 22.38800 1.000 56.58836 1574 PHE A C 1
ATOM 619 O O . PHE A 1 88 ? -1.18500 -16.14000 21.57100 1.000 47.67677 1574 PHE A O 1
ATOM 627 N N . LYS A 1 89 ? -2.13500 -17.40700 23.18700 1.000 47.17408 1575 LYS A N 1
ATOM 628 C CA . LYS A 1 89 ? -3.44300 -16.74800 23.13400 1.000 49.02693 1575 LYS A CA 1
ATOM 629 C C . LYS A 1 89 ? -4.05000 -16.75400 21.72200 1.000 49.53752 1575 LYS A C 1
ATOM 630 O O . LYS A 1 89 ? -4.78400 -15.82800 21.35400 1.000 50.89294 1575 LYS A O 1
ATOM 636 N N . VAL A 1 90 ? -3.77700 -17.78300 20.91600 1.000 45.16594 1576 VAL A N 1
ATOM 637 C CA . VAL A 1 90 ? -4.38200 -17.83100 19.57800 1.000 44.33953 1576 VAL A CA 1
ATOM 638 C C . VAL A 1 90 ? -5.54300 -18.81700 19.56000 1.000 52.94319 1576 VAL A C 1
ATOM 639 O O . VAL A 1 90 ? -5.61600 -19.71100 20.41900 1.000 46.44767 1576 VAL A O 1
ATOM 643 N N . PRO A 1 91 ? -6.47900 -18.67800 18.62200 1.000 49.44014 1577 PRO A N 1
ATOM 644 C CA . PRO A 1 91 ? -7.59500 -19.62600 18.56500 1.000 58.97812 1577 PRO A CA 1
ATOM 645 C C . PRO A 1 91 ? -7.13000 -21.05000 18.29100 1.000 53.20638 1577 PRO A C 1
ATOM 646 O O . PRO A 1 91 ? -6.05400 -21.29300 17.73200 1.000 46.37661 1577 PRO A O 1
ATOM 650 N N . LEU A 1 92 ? -7.98000 -21.99400 18.70300 1.000 49.20853 1578 LEU A N 1
ATOM 651 C CA . LEU A 1 92 ? -7.81500 -23.40600 18.37800 1.000 56.32517 1578 LEU A CA 1
ATOM 652 C C . LEU A 1 92 ? -7.58000 -23.58400 16.88700 1.000 54.02227 1578 LEU A C 1
ATOM 653 O O . LEU A 1 92 ? -8.32600 -23.04400 16.07200 1.000 49.39540 1578 LEU A O 1
ATOM 658 N N . GLY A 1 93 ? -6.56700 -24.38200 16.53900 1.000 54.62497 1579 GLY A N 1
ATOM 659 C CA . GLY A 1 93 ? -6.27200 -24.70200 15.15500 1.000 48.59530 1579 GLY A CA 1
ATOM 660 C C . GLY A 1 93 ? -5.39400 -23.69800 14.43600 1.000 45.58178 1579 GLY A C 1
ATOM 661 O O . GLY A 1 93 ? -5.02000 -23.94100 13.28200 1.000 46.66875 1579 GLY A O 1
ATOM 662 N N . THR A 1 94 ? -5.07300 -22.57300 15.07200 1.000 43.71840 1580 THR A N 1
ATOM 663 C CA . THR A 1 94 ? -4.24400 -21.55700 14.44600 1.000 49.11642 1580 THR A CA 1
ATOM 664 C C . THR A 1 94 ? -2.89300 -22.13900 14.06900 1.000 52.35365 1580 THR A C 1
ATOM 665 O O . THR A 1 94 ? -2.23900 -22.79100 14.88700 1.000 47.58465 1580 THR A O 1
ATOM 669 N N . LYS A 1 95 ? -2.48100 -21.90400 12.82600 1.000 43.16833 1581 LYS A N 1
ATOM 670 C CA . LYS A 1 95 ? -1.15500 -22.25800 12.35700 1.000 39.81530 1581 LYS A CA 1
ATOM 671 C C . LYS A 1 95 ? -0.28200 -21.02100 12.42400 1.000 39.09416 1581 LYS A C 1
ATOM 672 O O . LYS A 1 95 ? -0.69400 -19.94500 11.99300 1.000 43.04990 1581 LYS A O 1
ATOM 678 N N . PHE A 1 96 ? 0.91900 -21.18200 12.96500 1.000 37.60977 1582 PHE A N 1
ATOM 679 C CA . PHE A 1 96 ? 1.78700 -20.05700 13.27100 1.000 37.23078 1582 PHE A CA 1
ATOM 680 C C . PHE A 1 96 ? 3.20900 -20.58900 13.26000 1.000 42.20769 1582 PHE A C 1
ATOM 681 O O . PHE A 1 96 ? 3.43400 -21.80100 13.22000 1.000 43.44995 1582 PHE A O 1
ATOM 689 N N . TYR A 1 97 ? 4.17100 -19.67500 13.28300 1.000 39.86004 1583 TYR A N 1
ATOM 690 C CA . TYR A 1 97 ? 5.58000 -20.03000 13.34500 1.000 36.83863 1583 TYR A CA 1
ATOM 691 C C . TYR A 1 97 ? 6.16600 -19.63600 14.69700 1.000 42.54721 1583 TYR A C 1
ATOM 692 O O . TYR A 1 97 ? 5.71700 -18.67700 15.32500 1.000 34.26463 1583 TYR A O 1
ATOM 701 N N . ARG A 1 98 ? 7.16000 -20.39900 15.14800 1.000 41.53130 1584 ARG A N 1
ATOM 702 C CA . ARG A 1 98 ? 7.99600 -20.03100 16.28300 1.000 39.61001 1584 ARG A CA 1
ATOM 703 C C . ARG A 1 98 ? 9.43600 -19.95800 15.79700 1.000 44.04212 1584 ARG A C 1
ATOM 704 O O . ARG A 1 98 ? 9.91400 -20.87600 15.12300 1.000 40.89964 1584 ARG A O 1
ATOM 712 N N . VAL A 1 99 ? 10.12700 -18.87400 16.13900 1.000 40.52328 1585 VAL A N 1
ATOM 713 C CA . VAL A 1 99 ? 11.48200 -18.63500 15.66500 1.000 39.20207 1585 VAL A CA 1
ATOM 714 C C . VAL A 1 99 ? 12.39600 -18.42900 16.85900 1.000 42.92620 1585 VAL A C 1
ATOM 715 O O . VAL A 1 99 ? 12.00200 -17.82100 17.86300 1.000 56.90945 1585 VAL A O 1
ATOM 719 N N . LYS A 1 100 ? 13.61400 -18.94200 16.75700 1.000 45.04751 1586 LYS A N 1
ATOM 720 C CA . LYS A 1 100 ? 14.66000 -18.55500 17.68700 1.000 48.87954 1586 LYS A CA 1
ATOM 721 C C . LYS A 1 100 ? 15.48100 -17.47000 17.01200 1.000 51.92465 1586 LYS A C 1
ATOM 722 O O . LYS A 1 100 ? 15.73000 -17.53200 15.80800 1.000 52.98793 1586 LYS A O 1
ATOM 728 N N . ALA A 1 101 ? 15.85300 -16.45600 17.77800 1.000 50.12969 1587 ALA A N 1
ATOM 729 C CA . ALA A 1 101 ? 16.65200 -15.35600 17.26600 1.000 44.97645 1587 ALA A CA 1
ATOM 730 C C . ALA A 1 101 ? 17.73200 -15.04700 18.28300 1.000 57.21475 1587 ALA A C 1
ATOM 731 O O . ALA A 1 101 ? 17.56500 -15.30800 19.47700 1.000 58.81758 1587 ALA A O 1
ATOM 733 N N . VAL A 1 102 ? 18.84700 -14.50400 17.80300 1.000 51.35353 1588 VAL A N 1
ATOM 734 C CA . VAL A 1 102 ? 19.92900 -14.06200 18.67100 1.000 61.77320 1588 VAL A CA 1
ATOM 735 C C . VAL A 1 102 ? 20.15900 -12.58100 18.41500 1.000 69.27146 1588 VAL A C 1
ATOM 736 O O . VAL A 1 102 ? 19.65900 -12.00400 17.44600 1.000 61.02311 1588 VAL A O 1
ATOM 740 N N . SER A 1 103 ? 20.93900 -11.98000 19.30700 1.000 59.77822 1589 SER A N 1
ATOM 741 C CA . SER A 1 103 ? 21.33400 -10.58800 19.18800 1.000 71.05589 1589 SER A CA 1
ATOM 742 C C . SER A 1 103 ? 21.98800 -10.31100 17.83800 1.000 68.35556 1589 SER A C 1
ATOM 743 O O . SER A 1 103 ? 22.70200 -11.15100 17.28300 1.000 66.06845 1589 SER A O 1
ATOM 746 N N . TRP A 1 104 ? 21.74400 -9.10800 17.32200 1.000 69.35568 1590 TRP A N 1
ATOM 747 C CA . TRP A 1 104 ? 22.42900 -8.57700 16.15100 1.000 69.61361 1590 TRP A CA 1
ATOM 748 C C . TRP A 1 104 ? 22.99400 -7.20100 16.48800 1.000 75.14322 1590 TRP A C 1
ATOM 749 O O . TRP A 1 104 ? 22.34300 -6.40900 17.17500 1.000 77.34348 1590 TRP A O 1
ATOM 760 N N . ASN A 1 105 ? 24.20300 -6.91400 16.00800 1.000 86.48405 1591 ASN A N 1
ATOM 761 C CA . ASN A 1 105 ? 24.74800 -5.56600 16.11000 1.000 98.57761 1591 ASN A CA 1
ATOM 762 C C . ASN A 1 105 ? 25.51000 -5.22700 14.83300 1.000 95.54303 1591 ASN A C 1
ATOM 763 O O . ASN A 1 105 ? 26.03400 -6.11300 14.15400 1.000 94.40606 1591 ASN A O 1
ATOM 768 N N . LYS A 1 106 ? 25.55100 -3.93300 14.51100 1.000 92.49530 1592 LYS A N 1
ATOM 769 C CA . LYS A 1 106 ? 26.18900 -3.44100 13.28400 1.000 84.73648 1592 LYS A CA 1
ATOM 770 C C . LYS A 1 106 ? 27.65400 -3.85700 13.19100 1.000 86.10506 1592 LYS A C 1
ATOM 771 O O . LYS A 1 106 ? 28.20900 -3.95900 12.09800 1.000 92.58478 1592 LYS A O 1
ATOM 777 N N . SER B 1 1 ? -3.52900 -21.36600 -2.60300 1.000 41.81554 1487 SER B N 1
ATOM 778 C CA . SER B 1 1 ? -2.49100 -22.10500 -3.31200 1.000 45.30280 1487 SER B CA 1
ATOM 779 C C . SER B 1 1 ? -1.14300 -21.39600 -3.19000 1.000 49.06904 1487 SER B C 1
ATOM 780 O O . SER B 1 1 ? -1.08700 -20.16300 -3.11700 1.000 44.29215 1487 SER B O 1
ATOM 783 N N . GLU B 1 2 ? -0.06400 -22.18300 -3.17300 1.000 45.51335 1488 GLU B N 1
ATOM 784 C CA . GLU B 1 2 ? 1.28000 -21.63300 -3.01900 1.000 48.30842 1488 GLU B CA 1
ATOM 785 C C . GLU B 1 2 ? 1.59500 -20.61700 -4.11700 1.000 55.91460 1488 GLU B C 1
ATOM 786 O O . GLU B 1 2 ? 1.21400 -20.78000 -5.28200 1.000 45.23963 1488 GLU B O 1
ATOM 792 N N . PHE B 1 3 ? 2.28700 -19.54900 -3.73700 1.000 41.32601 1489 PHE B N 1
ATOM 793 C CA . PHE B 1 3 ? 2.79800 -18.60400 -4.71600 1.000 37.14130 1489 PHE B CA 1
ATOM 794 C C . PHE B 1 3 ? 4.02500 -17.94800 -4.12000 1.000 39.90215 1489 PHE B C 1
ATOM 795 O O . PHE B 1 3 ? 4.18600 -17.89300 -2.89700 1.000 39.75740 1489 PHE B O 1
ATOM 803 N N . SER B 1 4 ? 4.89800 -17.45600 -4.99100 1.000 31.19321 1490 SER B N 1
ATOM 804 C CA . SER B 1 4 ? 6.11000 -16.77800 -4.56500 1.000 35.29371 1490 SER B CA 1
ATOM 805 C C . SER B 1 4 ? 5.95300 -15.28300 -4.78900 1.000 39.39157 1490 SER B C 1
ATOM 806 O O . SER B 1 4 ? 5.12300 -14.83000 -5.58300 1.000 32.63549 1490 SER B O 1
ATOM 809 N N . ARG B 1 5 ? 6.75500 -14.50800 -4.06300 1.000 34.17778 1491 ARG B N 1
ATOM 810 C CA . ARG B 1 5 ? 6.61300 -13.06600 -4.15200 1.000 36.19645 1491 ARG B CA 1
ATOM 811 C C . ARG B 1 5 ? 7.90500 -12.39600 -3.71100 1.000 33.33558 1491 ARG B C 1
ATOM 812 O O . ARG B 1 5 ? 8.66900 -12.94700 -2.91900 1.000 35.55163 1491 ARG B O 1
ATOM 820 N N . HIS B 1 6 ? 8.15200 -11.21500 -4.27400 1.000 31.51957 1492 HIS B N 1
ATOM 821 C CA . HIS B 1 6 ? 9.20800 -10.34500 -3.80100 1.000 29.30615 1492 HIS B CA 1
ATOM 822 C C . HIS B 1 6 ? 8.70700 -9.60600 -2.57000 1.000 39.10469 1492 HIS B C 1
ATOM 823 O O . HIS B 1 6 ? 7.50400 -9.39600 -2.40400 1.000 36.57807 1492 HIS B O 1
ATOM 830 N N . SER B 1 7 ? 9.62600 -9.26000 -1.67600 1.000 31.04056 1493 SER B N 1
ATOM 831 C CA . SER B 1 7 ? 9.27600 -8.45800 -0.51000 1.000 38.19142 1493 SER B CA 1
ATOM 832 C C . SER B 1 7 ? 10.31000 -7.36000 -0.35700 1.000 36.98601 1493 SER B C 1
ATOM 833 O O . SER B 1 7 ? 11.51100 -7.63700 -0.43000 1.000 40.11797 1493 SER B O 1
ATOM 836 N N . GLU B 1 8 ? 9.85600 -6.11900 -0.16500 1.000 35.49899 1494 GLU B N 1
ATOM 837 C CA . GLU B 1 8 ? 10.78600 -5.06800 0.24600 1.000 38.70990 1494 GLU B CA 1
ATOM 838 C C . GLU B 1 8 ? 11.25600 -5.31800 1.67600 1.000 38.06509 1494 GLU B C 1
ATOM 839 O O . GLU B 1 8 ? 10.60200 -6.01500 2.46200 1.000 36.89127 1494 GLU B O 1
ATOM 845 N N . LYS B 1 9 ? 12.40500 -4.73700 2.00800 1.000 36.56228 1495 LYS B N 1
ATOM 846 C CA . LYS B 1 9 ? 12.97700 -4.80600 3.34500 1.000 43.38152 1495 LYS B CA 1
ATOM 847 C C . LYS B 1 9 ? 13.22700 -3.39100 3.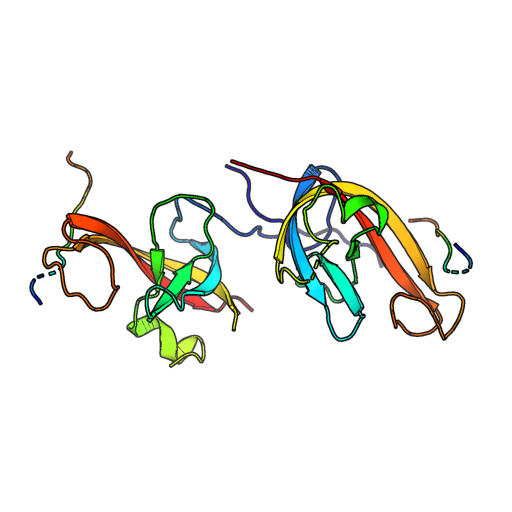86200 1.000 45.72127 1495 LYS B C 1
ATOM 848 O O . LYS B 1 9 ? 13.42600 -2.45600 3.08500 1.000 34.31201 1495 LYS B O 1
ATOM 854 N N . ILE B 1 10 ? 13.25200 -3.23200 5.18200 1.000 34.01987 1496 ILE B N 1
ATOM 855 C CA . ILE B 1 10 ? 13.34300 -1.89800 5.79400 1.000 35.54374 1496 ILE B CA 1
ATOM 856 C C . ILE B 1 10 ? 14.80600 -1.49600 5.91100 1.000 38.92309 1496 ILE B C 1
ATOM 857 O O . ILE B 1 10 ? 15.59900 -2.21000 6.53200 1.000 36.50438 1496 ILE B O 1
ATOM 862 N N . ALA B 1 11 ? 15.16500 -0.34500 5.33500 1.000 31.06425 1497 ALA B N 1
ATOM 863 C CA . ALA B 1 11 ? 16.51600 0.18300 5.50400 1.000 30.60893 1497 ALA B CA 1
ATOM 864 C C . ALA B 1 11 ? 16.69900 0.69600 6.93200 1.000 31.83013 1497 ALA B C 1
ATOM 865 O O . ALA B 1 11 ? 15.73700 1.11400 7.57900 1.000 35.67270 1497 ALA B O 1
ATOM 867 N N . ILE B 1 12 ? 17.94200 0.67000 7.42400 1.000 31.75118 1498 ILE B N 1
ATOM 868 C CA . ILE B 1 12 ? 18.22300 1.02800 8.81200 1.000 37.14130 1498 ILE B CA 1
ATOM 869 C C . ILE B 1 12 ? 19.39400 1.98900 8.96100 1.000 47.50570 1498 ILE B C 1
ATOM 870 O O . ILE B 1 12 ? 19.72800 2.36600 10.08600 1.000 42.81829 1498 ILE B O 1
ATOM 875 N N . ARG B 1 13 ? 20.03400 2.39300 7.87200 1.000 40.98913 1499 ARG B N 1
ATOM 876 C CA . ARG B 1 13 ? 21.09100 3.39400 7.90800 1.000 36.35173 1499 ARG B CA 1
ATOM 877 C C . ARG B 1 13 ? 21.27100 3.90700 6.48600 1.000 42.03662 1499 ARG B C 1
ATOM 878 O O . ARG B 1 13 ? 20.72200 3.33700 5.54200 1.000 40.98123 1499 ARG B O 1
ATOM 886 N N . ASP B 1 14 ? 22.04700 4.98900 6.34700 1.000 39.09416 1500 ASP B N 1
ATOM 887 C CA . ASP B 1 14 ? 22.46300 5.52900 5.03800 1.000 45.11857 1500 ASP B CA 1
ATOM 888 C C . ASP B 1 14 ? 21.28600 5.62900 4.07100 1.000 40.88648 1500 ASP B C 1
ATOM 889 O O . ASP B 1 14 ? 21.34700 5.16300 2.93500 1.000 43.52890 1500 ASP B O 1
ATOM 894 N N . PHE B 1 15 ? 20.20200 6.23400 4.54400 1.000 40.69172 1501 PHE B N 1
ATOM 895 C CA . PHE B 1 15 ? 18.92400 6.13600 3.85400 1.000 37.44660 1501 PHE B CA 1
ATOM 896 C C . PHE B 1 15 ? 18.98600 6.84400 2.51400 1.000 39.61264 1501 PHE B C 1
ATOM 897 O O . PHE B 1 15 ? 19.66900 7.85400 2.35700 1.000 43.82104 1501 PHE B O 1
ATOM 905 N N . GLN B 1 16 ? 18.27700 6.28300 1.54300 1.000 38.02035 1502 GLN B N 1
ATOM 906 C CA . GLN B 1 16 ? 18.25400 6.79300 0.18000 1.000 44.20267 1502 GLN B CA 1
ATOM 907 C C . GLN B 1 16 ? 16.81300 6.99400 -0.25500 1.000 42.93673 1502 GLN B C 1
ATOM 908 O O . GLN B 1 16 ? 15.90800 6.32700 0.24400 1.000 38.45987 1502 GLN B O 1
ATOM 914 N N . VAL B 1 17 ? 16.61300 7.91100 -1.20500 1.000 46.39240 1503 VAL B N 1
ATOM 915 C CA . VAL B 1 17 ? 15.30200 8.08000 -1.82400 1.000 47.87679 1503 VAL B CA 1
ATOM 916 C C . VAL B 1 17 ? 14.79700 6.74200 -2.33200 1.000 47.75309 1503 VAL B C 1
ATOM 917 O O . VAL B 1 17 ? 15.51200 6.01600 -3.03000 1.000 45.01329 1503 VAL B O 1
ATOM 921 N N . GLY B 1 18 ? 13.55000 6.41400 -1.99500 1.000 42.97357 1504 GLY B N 1
ATOM 922 C CA . GLY B 1 18 ? 12.96600 5.15000 -2.38800 1.000 44.06581 1504 GLY B CA 1
ATOM 923 C C . GLY B 1 18 ? 13.09000 4.05600 -1.34500 1.000 45.11857 1504 GLY B C 1
ATOM 924 O O . GLY B 1 18 ? 12.46100 3.00500 -1.50000 1.000 41.64710 1504 GLY B O 1
ATOM 925 N N . ASP B 1 19 ? 13.88700 4.26000 -0.29900 1.000 39.91794 1505 ASP B N 1
ATOM 926 C CA . ASP B 1 19 ? 13.99100 3.26700 0.76600 1.000 39.56527 1505 ASP B CA 1
ATOM 927 C C . ASP B 1 19 ? 12.67200 3.11800 1.50600 1.000 40.98123 1505 ASP B C 1
ATOM 928 O O . ASP B 1 19 ? 11.96900 4.10300 1.76700 1.000 41.44444 1505 ASP B O 1
ATOM 933 N N . LEU B 1 20 ? 12.35500 1.87700 1.86300 1.000 33.51191 1506 LEU B N 1
ATOM 934 C CA . LEU B 1 20 ? 11.33800 1.59100 2.86000 1.000 37.34132 1506 LEU B CA 1
ATOM 935 C C . LEU B 1 20 ? 11.92100 1.85000 4.24600 1.000 38.66516 1506 LEU B C 1
ATOM 936 O O . LEU B 1 20 ? 13.00800 1.36100 4.57800 1.000 34.69363 1506 LEU B O 1
ATOM 941 N N . VAL B 1 21 ? 11.20900 2.62800 5.05700 1.000 35.32529 1507 VAL B N 1
ATOM 942 C CA . VAL B 1 21 ? 11.73900 3.04500 6.34600 1.000 32.26703 1507 VAL B CA 1
ATOM 943 C C . VAL B 1 21 ? 10.65800 2.92800 7.40600 1.000 34.42518 1507 VAL B C 1
ATOM 944 O O . VAL B 1 21 ? 9.46100 2.91900 7.11800 1.000 39.18365 1507 VAL B O 1
ATOM 948 N N . LEU B 1 22 ? 11.10900 2.82300 8.65000 1.000 37.05707 1508 LEU B N 1
ATOM 949 C CA . LEU B 1 22 ? 10.23100 2.82500 9.80300 1.000 38.20721 1508 LEU B CA 1
ATOM 950 C C . LEU B 1 22 ? 10.29600 4.20500 10.44600 1.000 46.43451 1508 LEU B C 1
ATOM 951 O O . LEU B 1 22 ? 11.38300 4.69000 10.77800 1.000 41.63394 1508 LEU B O 1
ATOM 956 N N . ILE B 1 23 ? 9.14100 4.84000 10.60800 1.000 40.79700 1509 ILE B N 1
ATOM 957 C CA . ILE B 1 23 ? 9.04800 6.19100 11.14300 1.000 41.57077 1509 ILE B CA 1
ATOM 958 C C . ILE B 1 23 ? 8.49900 6.08700 12.55600 1.000 51.21140 1509 ILE B C 1
ATOM 959 O O . ILE B 1 23 ? 7.37600 5.61300 12.75700 1.000 44.37111 1509 ILE B O 1
ATOM 964 N N . ILE B 1 24 ? 9.28600 6.53100 13.53400 1.000 45.08172 1510 ILE B N 1
ATOM 965 C CA . ILE B 1 24 ? 8.93100 6.39000 14.93600 1.000 49.66122 1510 ILE B CA 1
ATOM 966 C C . ILE B 1 24 ? 9.06500 7.74300 15.61600 1.000 45.19752 1510 ILE B C 1
ATOM 967 O O . ILE B 1 24 ? 9.81700 8.62100 15.18000 1.000 41.85239 1510 ILE B O 1
ATOM 972 N N . LEU B 1 25 ? 8.32700 7.89700 16.70800 1.000 44.71326 1511 LEU B N 1
ATOM 973 C CA . LEU B 1 25 ? 8.39800 9.11300 17.50500 1.000 46.95037 1511 LEU B CA 1
ATOM 974 C C . LEU B 1 25 ? 9.63300 9.06900 18.39800 1.000 51.17719 1511 LEU B C 1
ATOM 975 O O . LEU B 1 25 ? 9.77300 8.16800 19.23400 1.000 58.84916 1511 LEU B O 1
ATOM 980 N N . ASP B 1 26 ? 10.52700 10.03400 18.21500 1.000 44.65009 1512 ASP B N 1
ATOM 981 C CA . ASP B 1 26 ? 11.69300 10.21300 19.08100 1.000 43.17623 1512 ASP B CA 1
ATOM 982 C C . ASP B 1 26 ? 11.32400 11.23000 20.15600 1.000 53.67486 1512 ASP B C 1
ATOM 983 O O . ASP B 1 26 ? 11.36600 12.44200 19.92500 1.000 53.22217 1512 ASP B O 1
ATOM 988 N N . GLU B 1 27 ? 10.96900 10.73600 21.34600 1.000 53.34324 1513 GLU B N 1
ATOM 989 C CA . GLU B 1 27 ? 10.60000 11.64200 22.42500 1.000 62.60751 1513 GLU B CA 1
ATOM 990 C C . GLU B 1 27 ? 11.79300 12.48000 22.86300 1.000 50.21918 1513 GLU B C 1
ATOM 991 O O . GLU B 1 27 ? 11.64200 13.65800 23.21000 1.000 52.49314 1513 GLU B O 1
ATOM 997 N N . ARG B 1 28 ? 12.99000 11.88900 22.83100 1.000 51.17719 1514 ARG B N 1
ATOM 998 C CA A ARG B 1 28 ? 14.19600 12.59900 23.25200 0.530 52.26416 1514 ARG B CA 1
ATOM 999 C CA B ARG B 1 28 ? 14.19000 12.60300 23.25700 0.470 52.48261 1514 ARG B CA 1
ATOM 1000 C C . ARG B 1 28 ? 14.43800 13.85200 22.41700 1.000 51.74568 1514 ARG B C 1
ATOM 1001 O O . ARG B 1 28 ? 14.95000 14.85400 22.93300 1.000 46.62401 1514 ARG B O 1
ATOM 1016 N N . HIS B 1 29 ? 14.07900 13.81900 21.12700 1.000 45.78707 1515 HIS B N 1
ATOM 1017 C CA . HIS B 1 29 ? 14.26400 14.95600 20.23500 1.000 48.19262 1515 HIS B CA 1
ATOM 1018 C C . HIS B 1 29 ? 12.95300 15.61600 19.82200 1.000 55.90407 1515 HIS B C 1
ATOM 1019 O O . HIS B 1 29 ? 12.96300 16.47600 18.93500 1.000 56.07251 1515 HIS B O 1
ATOM 1026 N N . ASP B 1 30 ? 11.82500 15.21900 20.41900 1.000 54.49601 1516 ASP B N 1
ATOM 1027 C CA . ASP B 1 30 ? 10.53800 15.88200 20.18900 1.000 59.93350 1516 ASP B CA 1
ATOM 1028 C C . ASP B 1 30 ? 10.14100 15.86600 18.71000 1.000 57.57796 1516 ASP B C 1
ATOM 1029 O O . ASP B 1 30 ? 9.57500 16.83400 18.19200 1.000 55.13293 1516 ASP B O 1
ATOM 1034 N N . ASN B 1 31 ? 10.41800 14.75100 18.02700 1.000 48.05839 1517 ASN B N 1
ATOM 1035 C CA . ASN B 1 31 ? 10.27800 14.70100 16.57400 1.000 49.93757 1517 ASN B CA 1
ATOM 1036 C C . ASN B 1 31 ? 10.13400 13.26400 16.10500 1.000 48.56109 1517 ASN B C 1
ATOM 1037 O O . ASN B 1 31 ? 10.59700 12.32200 16.75200 1.000 44.51060 1517 ASN B O 1
ATOM 1042 N N . TYR B 1 32 ? 9.51400 13.11200 14.94300 1.000 41.57341 1518 TYR B N 1
ATOM 1043 C CA . TYR B 1 32 ? 9.55000 11.83800 14.26100 1.000 40.84174 1518 TYR B CA 1
ATOM 1044 C C . TYR B 1 32 ? 10.88400 11.69300 13.54800 1.000 44.90802 1518 TYR B C 1
ATOM 1045 O O . TYR B 1 32 ? 11.41300 12.65500 12.97400 1.000 41.09966 1518 TYR B O 1
ATOM 1054 N N . VAL B 1 33 ? 11.44800 10.48900 13.63800 1.000 34.15936 1519 VAL B N 1
ATOM 1055 C CA . VAL B 1 33 ? 12.72000 10.15200 13.02600 1.000 35.27791 1519 VAL B CA 1
ATOM 1056 C C . VAL B 1 33 ? 12.55200 8.82100 12.31000 1.000 37.56503 1519 VAL B C 1
ATOM 1057 O O . VAL B 1 33 ? 11.58400 8.08600 12.52900 1.000 38.92835 1519 VAL B O 1
ATOM 1061 N N . LEU B 1 34 ? 13.51400 8.52200 11.43600 1.000 35.82798 1520 LEU B N 1
ATOM 1062 C CA . LEU B 1 34 ? 13.64500 7.18800 10.86600 1.000 37.99403 1520 LEU B CA 1
ATOM 1063 C C . LEU B 1 34 ? 14.32900 6.24700 11.85500 1.000 44.20793 1520 LEU B C 1
ATOM 1064 O O . LEU B 1 34 ? 15.33700 6.60000 12.48200 1.000 42.02609 1520 LEU B O 1
ATOM 1069 N N . PHE B 1 35 ? 13.77400 5.04700 12.00100 1.000 37.76242 1521 PHE B N 1
ATOM 1070 C CA . PHE B 1 35 ? 14.43200 4.03000 12.81600 1.000 37.61504 1521 PHE B CA 1
ATOM 1071 C C . PHE B 1 35 ? 15.78800 3.68800 12.21400 1.000 37.89402 1521 PHE B C 1
ATOM 1072 O O . PHE B 1 35 ? 15.86800 3.28800 11.05000 1.000 41.84186 1521 PHE B O 1
ATOM 1080 N N . THR B 1 36 ? 16.85300 3.80500 13.00600 1.000 37.45449 1522 THR B N 1
ATOM 1081 C CA . THR B 1 36 ? 18.19600 3.58700 12.48100 1.000 35.08315 1522 THR B CA 1
ATOM 1082 C C . THR B 1 36 ? 19.11000 2.98200 13.54300 1.000 39.89426 1522 THR B C 1
ATOM 1083 O O . THR B 1 36 ? 18.89500 3.15900 14.74400 1.000 44.68430 1522 THR B O 1
ATOM 1087 N N . VAL B 1 37 ? 20.12600 2.24400 13.07500 1.000 46.43188 1523 VAL B N 1
ATOM 1088 C CA . VAL B 1 37 ? 21.13900 1.65800 13.95200 1.000 54.79078 1523 VAL B CA 1
ATOM 1089 C C . VAL B 1 37 ? 22.38500 2.52200 14.04300 1.000 59.74664 1523 VAL B C 1
ATOM 1090 O O . VAL B 1 37 ? 23.29200 2.20400 14.82900 1.000 70.15841 1523 VAL B O 1
ATOM 1094 N N . SER B 1 38 ? 22.47500 3.56200 13.25600 1.000 56.52520 1524 SER B N 1
ATOM 1095 C CA . SER B 1 38 ? 23.64500 4.40200 13.12800 1.000 62.51539 1524 SER B CA 1
ATOM 1096 C C . SER B 1 38 ? 23.47500 5.67000 13.95000 1.000 50.08495 1524 SER B C 1
ATOM 1097 O O . SER B 1 38 ? 22.35400 6.04800 14.29900 1.000 47.42148 1524 SER B O 1
ATOM 1100 N N . PRO B 1 39 ? 24.57500 6.36100 14.26300 1.000 51.70094 1525 PRO B N 1
ATOM 1101 C CA . PRO B 1 39 ? 24.47600 7.55900 15.11900 1.000 52.37207 1525 PRO B CA 1
ATOM 1102 C C . PRO B 1 39 ? 23.82300 8.76400 14.45800 1.000 49.50067 1525 PRO B C 1
ATOM 1103 O O . PRO B 1 39 ? 23.43400 9.69600 15.16900 1.000 53.03267 1525 PRO B O 1
ATOM 1107 N N . THR B 1 40 ? 23.68600 8.79500 13.14000 1.000 42.18927 1526 THR B N 1
ATOM 1108 C CA . THR B 1 40 ? 23.14400 9.98100 12.48800 1.000 37.33079 1526 THR B CA 1
ATOM 1109 C C . THR B 1 40 ? 21.62100 10.00900 12.58600 1.000 34.67258 1526 THR B C 1
ATOM 1110 O O . THR B 1 40 ? 20.95200 8.99600 12.34400 1.000 38.72043 1526 THR B O 1
ATOM 1114 N N . LEU B 1 41 ? 21.06800 11.17200 12.94200 1.000 34.45150 1527 LEU B N 1
ATOM 1115 C CA . LEU B 1 41 ? 19.61800 11.33300 13.04100 1.000 33.66983 1527 LEU B CA 1
ATOM 1116 C C . LEU B 1 41 ? 19.00900 11.73200 11.70100 1.000 36.08591 1527 LEU B C 1
ATOM 1117 O O . LEU B 1 41 ? 19.49700 12.65100 11.03800 1.000 39.94689 1527 LEU B O 1
ATOM 1122 N N . TYR B 1 42 ? 17.90800 11.07900 11.34300 1.000 33.20398 1528 TYR B N 1
ATOM 1123 C CA . TYR B 1 42 ? 17.12500 11.41900 10.15200 1.000 38.25459 1528 TYR B CA 1
ATOM 1124 C C . TYR B 1 42 ? 15.74100 11.85300 10.62900 1.000 31.20111 1528 TYR B C 1
ATOM 1125 O O . TYR B 1 42 ? 14.88900 11.00500 10.92500 1.000 36.87284 1528 TYR B O 1
ATOM 1134 N N . PHE B 1 43 ? 15.52900 13.16900 10.71100 1.000 33.23820 1529 PHE B N 1
ATOM 1135 C CA . PHE B 1 43 ? 14.27300 13.74500 11.18300 1.000 37.40185 1529 PHE B CA 1
ATOM 1136 C C . PHE B 1 43 ? 13.26500 13.83800 10.04900 1.000 46.46610 1529 PHE B C 1
ATOM 1137 O O . PHE B 1 43 ? 13.60300 14.24600 8.93400 1.000 37.35448 1529 PHE B O 1
ATOM 1145 N N . LEU B 1 44 ? 12.01700 13.49400 10.35100 1.000 37.87296 1530 LEU B N 1
ATOM 1146 C CA . LEU B 1 44 ? 10.95700 13.56800 9.35600 1.000 40.53644 1530 LEU B CA 1
ATOM 1147 C C . LEU B 1 44 ? 10.56600 15.02300 9.17500 1.000 46.42136 1530 LEU B C 1
ATOM 1148 O O . LEU B 1 44 ? 10.20100 15.69500 10.14000 1.000 41.31811 1530 LEU B O 1
ATOM 1153 N N . HIS B 1 45 ? 10.63500 15.50800 7.94200 1.000 41.53393 1531 HIS B N 1
ATOM 1154 C CA . HIS B 1 45 ? 10.23400 16.87800 7.66200 1.000 43.05779 1531 HIS B CA 1
ATOM 1155 C C . HIS B 1 45 ? 8.79700 17.13200 8.11700 1.000 46.92931 1531 HIS B C 1
ATOM 1156 O O . HIS B 1 45 ? 7.91100 16.29300 7.93100 1.000 49.33486 1531 HIS B O 1
ATOM 1163 N N . SER B 1 46 ? 8.56300 18.31200 8.70200 1.000 46.88457 1532 SER B N 1
ATOM 1164 C CA . SER B 1 46 ? 7.22200 18.63600 9.18900 1.000 51.56408 1532 SER B CA 1
ATOM 116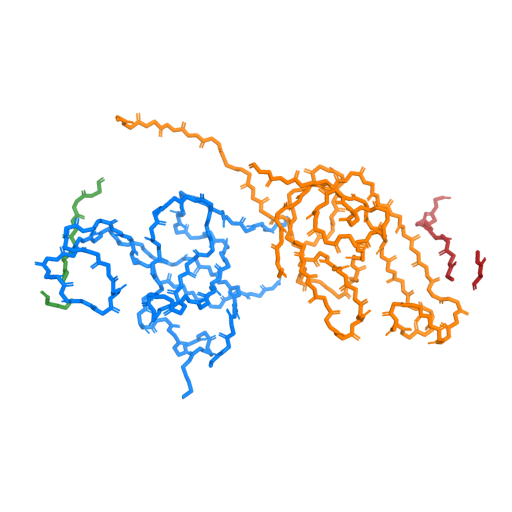5 C C . SER B 1 46 ? 6.18400 18.63500 8.06800 1.000 54.02227 1532 SER B C 1
ATOM 1166 O O . SER B 1 46 ? 5.01000 18.33700 8.31500 1.000 58.85706 1532 SER B O 1
ATOM 1169 N N . GLU B 1 47 ? 6.58900 18.95900 6.83400 1.000 53.46167 1533 GLU B N 1
ATOM 1170 C CA . GLU B 1 47 ? 5.64500 18.93500 5.71700 1.000 59.10182 1533 GLU B CA 1
ATOM 1171 C C . GLU B 1 47 ? 5.05300 17.55000 5.50400 1.000 51.98518 1533 GLU B C 1
ATOM 1172 O O . GLU B 1 47 ? 3.92900 17.42700 5.00600 1.000 50.27708 1533 GLU B O 1
ATOM 1178 N N . SER B 1 48 ? 5.80100 16.50300 5.84800 1.000 49.76913 1534 SER B N 1
ATOM 1179 C CA . SER B 1 48 ? 5.37400 15.13400 5.59400 1.000 51.06665 1534 SER B CA 1
ATOM 1180 C C . SER B 1 48 ? 4.35300 14.62200 6.60400 1.000 51.74305 1534 SER B C 1
ATOM 1181 O O . SER B 1 48 ? 3.71900 13.59200 6.35200 1.000 53.36429 1534 SER B O 1
ATOM 1184 N N . LEU B 1 49 ? 4.1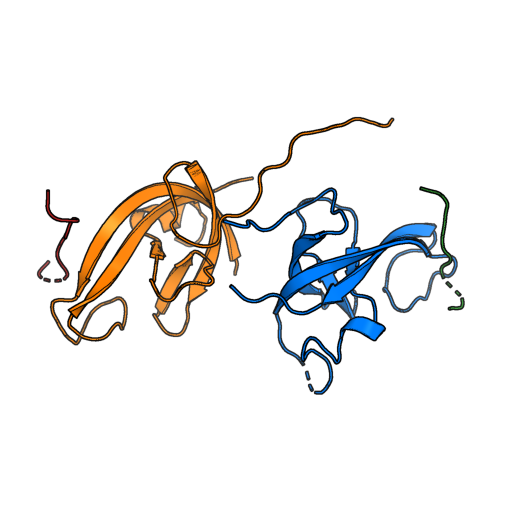9900 15.29800 7.74200 1.000 49.27959 1535 LEU B N 1
ATOM 1185 C CA . LEU B 1 49 ? 3.33600 14.78600 8.80800 1.000 56.67785 1535 LEU B CA 1
ATOM 1186 C C . LEU B 1 49 ? 1.86700 14.67400 8.41700 1.000 59.09130 1535 LEU B C 1
ATOM 1187 O O . LEU B 1 49 ? 1.25100 13.64000 8.73100 1.000 60.02562 1535 LEU B O 1
ATOM 1192 N N . PRO B 1 50 ? 1.23100 15.67900 7.79400 1.000 63.23916 1536 PRO B N 1
ATOM 1193 C CA . PRO B 1 50 ? -0.22500 15.57700 7.57900 1.000 63.00492 1536 PRO B CA 1
ATOM 1194 C C . PRO B 1 50 ? -0.64900 14.37800 6.74900 1.000 63.26548 1536 PRO B C 1
ATOM 1195 O O . PRO B 1 50 ? -1.67000 13.75200 7.06300 1.000 68.25029 1536 PRO B O 1
ATOM 1199 N N . ALA B 1 51 ? 0.09800 14.02800 5.70100 1.000 56.96209 1537 ALA B N 1
ATOM 1200 C CA . ALA B 1 51 ? -0.32000 12.91300 4.85900 1.000 69.26094 1537 ALA B CA 1
ATOM 1201 C C . ALA B 1 51 ? 0.05600 11.55200 5.439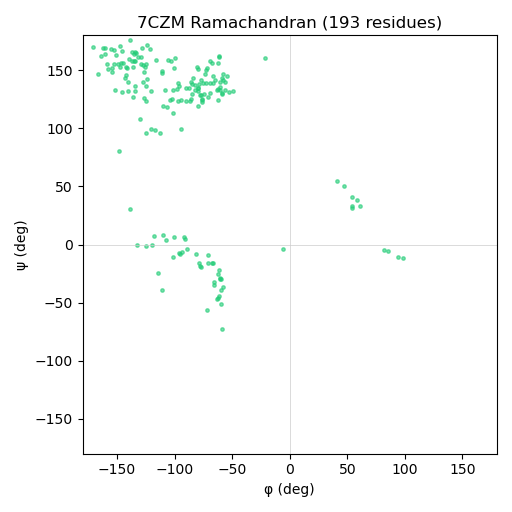00 1.000 74.44314 1537 ALA B C 1
ATOM 1202 O O . ALA B 1 51 ? -0.37300 10.52800 4.89400 1.000 76.03543 1537 ALA B O 1
ATOM 1204 N N . LEU B 1 52 ? 0.84500 11.51300 6.51400 1.000 60.17827 1538 LEU B N 1
ATOM 1205 C CA . LEU B 1 52 ? 1.07700 10.28700 7.26600 1.000 58.75968 1538 LEU B CA 1
ATOM 1206 C C . LEU B 1 52 ? 0.08900 10.11600 8.41600 1.000 65.66314 1538 LEU B C 1
ATOM 1207 O O . LEU B 1 52 ? 0.21600 9.16200 9.19100 1.000 62.86017 1538 LEU B O 1
ATOM 1212 N N . ASP B 1 53 ? -0.90500 10.99800 8.51100 1.000 73.48249 1539 ASP B N 1
ATOM 1213 C CA . ASP B 1 53 ? -1.73800 11.16900 9.69900 1.000 80.74916 1539 ASP B CA 1
ATOM 1214 C C . ASP B 1 53 ? -0.90500 11.09100 10.97500 1.000 83.16260 1539 ASP B C 1
ATOM 1215 O O . ASP B 1 53 ? -1.14900 10.28400 11.87300 1.000 83.62055 1539 ASP B O 1
ATOM 1220 N N . LEU B 1 54 ? 0.11700 11.93900 11.02500 1.000 85.68396 1540 LEU B N 1
ATOM 1221 C CA . LEU B 1 54 ? 0.73500 12.35400 12.27100 1.000 89.51863 1540 LEU B CA 1
ATOM 1222 C C . LEU B 1 54 ? 0.61300 13.86000 12.44000 1.000 98.73026 1540 LEU B C 1
ATOM 1223 O O . LEU B 1 54 ? 1.05200 14.39500 13.46500 1.000 99.86461 1540 LEU B O 1
ATOM 1228 N N . LYS B 1 55 ? -0.00500 14.53300 11.46400 1.000 102.93866 1541 LYS B N 1
ATOM 1229 C CA . LYS B 1 55 ? -0.16400 15.98900 11.32900 1.000 102.73600 1541 LYS B CA 1
ATOM 1230 C C . LYS B 1 55 ? 0.31500 16.84500 12.49800 1.000 97.35641 1541 LYS B C 1
ATOM 1231 O O . LYS B 1 55 ? 0.94200 17.88500 12.29200 1.000 91.06618 1541 LYS B O 1
ATOM 1237 N N . PRO B 1 67 ? 2.08800 6.05700 16.50300 1.000 90.92406 1553 PRO B N 1
ATOM 1238 C CA . PRO B 1 67 ? 3.17900 5.36600 17.20200 1.000 92.54004 1553 PRO B CA 1
ATOM 1239 C C . PRO B 1 67 ? 4.38600 5.10200 16.29600 1.000 97.06427 1553 PRO B C 1
ATOM 1240 O O . PRO B 1 67 ? 5.51200 5.51900 16.59400 1.000 87.06833 1553 PRO B O 1
ATOM 1244 N N . TRP B 1 68 ? 4.12300 4.41000 15.18800 1.000 106.61805 1554 TRP B N 1
ATOM 1245 C CA . TRP B 1 68 ? 5.13000 4.00500 14.21800 1.000 97.59854 1554 TRP B CA 1
ATOM 1246 C C . TRP B 1 68 ? 4.43500 3.82700 12.87400 1.000 89.75287 1554 TRP B C 1
ATOM 1247 O O . TRP B 1 68 ? 3.26000 3.45000 12.82000 1.000 92.98483 1554 TRP B O 1
ATOM 1258 N N . VAL B 1 69 ? 5.16100 4.09800 11.78800 1.000 62.56540 1555 VAL B N 1
ATOM 1259 C CA . VAL B 1 69 ? 4.60300 4.02900 10.44000 1.000 60.48357 1555 VAL B CA 1
ATOM 1260 C C . VAL B 1 69 ? 5.66600 3.49500 9.48600 1.000 48.16630 1555 VAL B C 1
ATOM 1261 O O . VAL B 1 69 ? 6.85500 3.79900 9.63600 1.000 43.08411 1555 VAL B O 1
ATOM 1265 N N . LEU B 1 70 ? 5.24200 2.69100 8.51100 1.000 42.59458 1556 LEU B N 1
ATOM 1266 C CA . LEU B 1 70 ? 6.08600 2.34600 7.36900 1.000 47.92943 1556 LEU B CA 1
ATOM 1267 C C . LEU B 1 70 ? 5.96700 3.43800 6.30700 1.000 38.17563 1556 LEU B C 1
ATOM 1268 O O . LEU B 1 70 ? 4.85900 3.82700 5.92700 1.000 41.76027 1556 LEU B O 1
ATOM 1273 N N . GLY B 1 71 ? 7.09900 3.93100 5.82700 1.000 37.99666 1557 GLY B N 1
ATOM 1274 C CA . GLY B 1 71 ? 7.08800 4.99500 4.84300 1.000 47.17408 1557 GLY B CA 1
ATOM 1275 C C . GLY B 1 71 ? 8.13300 4.78100 3.76700 1.000 46.52400 1557 GLY B C 1
ATOM 1276 O O . GLY B 1 71 ? 8.93600 3.84900 3.82900 1.000 41.49708 1557 GLY B O 1
ATOM 1277 N N . LYS B 1 72 ? 8.12300 5.68500 2.78900 1.000 43.57628 1558 LYS B N 1
ATOM 1278 C CA . LYS B 1 72 ? 9.02900 5.63600 1.64600 1.000 36.21224 1558 LYS B CA 1
ATOM 1279 C C . LYS B 1 72 ? 9.73700 6.97400 1.54200 1.000 37.60977 1558 LYS B C 1
ATOM 1280 O O . LYS B 1 72 ? 9.08200 8.02100 1.49400 1.000 41.57077 1558 LYS B O 1
ATOM 1286 N N . VAL B 1 73 ? 11.06800 6.94500 1.51600 1.000 34.28043 1559 VAL B N 1
ATOM 1287 C CA . VAL B 1 73 ? 11.83100 8.18100 1.45600 1.000 34.96472 1559 VAL B CA 1
ATOM 1288 C C . VAL B 1 73 ? 11.63600 8.83900 0.09400 1.000 35.46478 1559 VAL B C 1
ATOM 1289 O O . VAL B 1 73 ? 11.75400 8.19000 -0.95200 1.000 34.24358 1559 VAL B O 1
ATOM 1293 N N . MET B 1 74 ? 11.30500 10.12700 0.10600 1.000 37.70189 1560 MET B N 1
ATOM 1294 C CA . MET B 1 74 ? 11.09900 10.91100 -1.10500 1.000 43.96317 1560 MET B CA 1
ATOM 1295 C C . MET B 1 74 ? 12.18100 11.95100 -1.33100 1.000 48.53477 1560 MET B C 1
ATOM 1296 O O . MET B 1 74 ? 12.58700 12.17200 -2.46900 1.000 42.29981 1560 MET B O 1
ATOM 1301 N N . GLU B 1 75 ? 12.65400 12.60800 -0.27300 1.000 39.92584 1561 GLU B N 1
ATOM 1302 C CA . GLU B 1 75 ? 13.74400 13.56800 -0.37900 1.000 45.23174 1561 GLU B CA 1
ATOM 1303 C C . GLU B 1 75 ? 14.55600 13.51100 0.89700 1.000 38.94414 1561 GLU B C 1
ATOM 1304 O O . GLU B 1 75 ? 14.05000 13.12800 1.95700 1.000 33.95407 1561 GLU B O 1
ATOM 1310 N N . LYS B 1 76 ? 15.81500 13.92100 0.78900 1.000 36.26487 1562 LYS B N 1
ATOM 1311 C CA . LYS B 1 76 ? 16.65000 14.04700 1.97300 1.000 39.00204 1562 LYS B CA 1
ATOM 1312 C C . LYS B 1 76 ? 17.54400 15.26900 1.82900 1.000 42.36561 1562 LYS B C 1
ATOM 1313 O O . LYS B 1 76 ? 17.95000 15.62700 0.72200 1.000 44.75010 1562 LYS B O 1
ATOM 1319 N N . GLU B 1 77 ? 17.80800 15.92300 2.95500 1.000 37.18867 1563 GLU B N 1
ATOM 1320 C CA . GLU B 1 77 ? 18.64200 17.11300 3.01500 1.000 38.87308 1563 GLU B CA 1
ATOM 1321 C C . GLU B 1 77 ? 19.58200 16.98400 4.20600 1.000 42.57353 1563 GLU B C 1
ATOM 1322 O O . GLU B 1 77 ? 19.13400 16.72500 5.33100 1.000 40.73120 1563 GLU B O 1
ATOM 1328 N N . TYR B 1 78 ? 20.88100 17.14300 3.94800 1.000 37.01233 1564 TYR B N 1
ATOM 1329 C CA . TYR B 1 78 ? 21.90400 17.16500 4.99400 1.000 38.34670 1564 TYR B CA 1
ATOM 1330 C C . TYR B 1 78 ? 21.96300 18.55600 5.60900 1.000 36.44911 1564 TYR B C 1
ATOM 1331 O O . TYR B 1 78 ? 22.01100 19.55400 4.87900 1.000 38.52041 1564 TYR B O 1
ATOM 1340 N N . CYS B 1 79 ? 21.98100 18.61900 6.94400 1.000 33.27241 1565 CYS B N 1
ATOM 1341 C CA . CYS B 1 79 ? 21.89900 19.87500 7.68500 1.000 33.45138 1565 CYS B CA 1
ATOM 1342 C C . CYS B 1 79 ? 22.89500 19.88400 8.84500 1.000 42.03399 1565 CYS B C 1
ATOM 1343 O O . CYS B 1 79 ? 23.40500 18.84300 9.26800 1.000 43.79209 1565 CYS B O 1
ATOM 1346 N N . GLN B 1 80 ? 23.12000 21.07600 9.40000 1.000 43.90000 1566 GLN B N 1
ATOM 1347 C CA . GLN B 1 80 ? 23.96300 21.21900 10.58200 1.000 37.29921 1566 GLN B CA 1
ATOM 1348 C C . GLN B 1 80 ? 23.35100 22.25300 11.51100 1.000 42.37087 1566 GLN B C 1
ATOM 1349 O O . GLN B 1 80 ? 22.98300 23.34000 11.05900 1.000 45.45808 1566 GLN B O 1
ATOM 1355 N N . ALA B 1 81 ? 23.25300 21.91500 12.79700 1.000 48.19262 1567 ALA B N 1
ATOM 1356 C CA . ALA B 1 81 ? 22.73600 22.85000 13.79200 1.000 47.52938 1567 ALA B CA 1
ATOM 1357 C C . ALA B 1 81 ? 23.73200 23.97000 14.03900 1.000 50.47184 1567 ALA B C 1
ATOM 1358 O O . ALA B 1 81 ? 24.90200 23.72300 14.34100 1.000 50.18760 1567 ALA B O 1
ATOM 1360 N N . LYS B 1 82 ? 23.26600 25.20800 13.91600 1.000 51.38248 1568 LYS B N 1
ATOM 1361 C CA . LYS B 1 82 ? 24.10700 26.37100 14.12900 1.000 56.29096 1568 LYS B CA 1
ATOM 1362 C C . LYS B 1 82 ? 23.77900 27.09900 15.42500 1.000 65.00779 1568 LYS B C 1
ATOM 1363 O O . LYS B 1 82 ? 24.38600 28.13800 15.70800 1.000 62.58908 1568 LYS B O 1
ATOM 1369 N N . LYS B 1 83 ? 22.85100 26.57700 16.22500 1.000 59.47818 1569 LYS B N 1
ATOM 1370 C CA . LYS B 1 83 ? 22.54200 27.14200 17.53300 1.000 55.31716 1569 LYS B CA 1
ATOM 1371 C C . LYS B 1 83 ? 22.29800 26.00900 18.51600 1.000 57.66744 1569 LYS B C 1
ATOM 1372 O O . LYS B 1 83 ? 21.67500 25.00200 18.17000 1.000 57.80430 1569 LYS B O 1
ATOM 1378 N N . ALA B 1 84 ? 22.79800 26.17800 19.74500 1.000 63.89187 1570 ALA B N 1
ATOM 1379 C CA . ALA B 1 84 ? 22.60600 25.16100 20.77100 1.000 63.87345 1570 ALA B CA 1
ATOM 1380 C C . ALA B 1 84 ? 21.12900 24.92000 21.04600 1.000 68.92142 1570 ALA B C 1
ATOM 1381 O O . ALA B 1 84 ? 20.73900 23.80800 21.42100 1.000 72.03758 1570 ALA B O 1
ATOM 1383 N N . GLN B 1 85 ? 20.29700 25.94100 20.86100 1.000 63.20495 1571 GLN B N 1
ATOM 1384 C CA . GLN B 1 85 ? 18.85600 25.82100 21.04800 1.000 61.74951 1571 GLN B CA 1
ATOM 1385 C C . GLN B 1 85 ? 18.20900 25.69600 19.67400 1.000 58.05959 1571 GLN B C 1
ATOM 1386 O O . GLN B 1 85 ? 18.24200 26.63900 18.87800 1.000 66.10003 1571 GLN B O 1
ATOM 1392 N N . ASN B 1 86 ? 17.63800 24.52800 19.39400 1.000 55.66457 1572 ASN B N 1
ATOM 1393 C CA . ASN B 1 86 ? 17.00700 24.27900 18.10500 1.000 54.61181 1572 ASN B CA 1
ATOM 1394 C C . ASN B 1 86 ? 15.80800 23.36500 18.31500 1.000 59.63610 1572 ASN B C 1
ATOM 1395 O O . ASN B 1 86 ? 15.64700 22.75200 19.37200 1.000 64.38930 1572 ASN B O 1
ATOM 1400 N N . ARG B 1 87 ? 14.96400 23.27900 17.28200 1.000 62.02849 1573 ARG B N 1
ATOM 1401 C CA . ARG B 1 87 ? 13.74000 22.48300 17.35100 1.000 58.57281 1573 ARG B CA 1
ATOM 1402 C C . ARG B 1 87 ? 14.01000 20.98700 17.43000 1.000 52.12467 1573 ARG B C 1
ATOM 1403 O O . ARG B 1 87 ? 13.10000 20.22200 17.75800 1.000 52.24311 1573 ARG B O 1
ATOM 1411 N N . PHE B 1 88 ? 15.22100 20.54900 17.10100 1.000 49.54805 1574 PHE B N 1
ATOM 1412 C CA . PHE B 1 88 ? 15.55600 19.13100 17.09800 1.000 44.16582 1574 PHE B CA 1
ATOM 1413 C C . PHE B 1 88 ? 16.20500 18.67900 18.39900 1.000 51.06139 1574 PHE B C 1
ATOM 1414 O O . PHE B 1 88 ? 16.37400 17.47300 18.61400 1.000 46.93721 1574 PHE B O 1
ATOM 1422 N N . LYS B 1 89 ? 16.53800 19.61400 19.28200 1.000 52.80370 1575 LYS B N 1
ATOM 1423 C CA . LYS B 1 89 ? 17.15800 19.30000 20.57000 1.000 53.01951 1575 LYS B CA 1
ATOM 1424 C C . LYS B 1 89 ? 18.49700 18.59200 20.38400 1.000 52.60368 1575 LYS B C 1
ATOM 1425 O O . LYS B 1 89 ? 18.86900 17.73300 21.18700 1.000 56.00935 1575 LYS B O 1
ATOM 1431 N N . VAL B 1 90 ? 19.22600 18.93600 19.32400 1.000 50.67976 1576 VAL B N 1
ATOM 1432 C CA . VAL B 1 90 ? 20.56100 18.38600 19.10900 1.000 42.19980 1576 VAL B CA 1
ATOM 1433 C C . VAL B 1 90 ? 21.60300 19.41000 19.54700 1.000 50.67186 1576 VAL B C 1
ATOM 1434 O O . VAL B 1 90 ? 21.33400 20.62200 19.51900 1.000 49.70596 1576 VAL B O 1
ATOM 1438 N N . PRO B 1 91 ? 22.78800 18.97700 19.98000 1.000 46.96089 1577 PRO B N 1
ATOM 1439 C CA . PRO B 1 91 ? 23.83600 19.93300 20.35200 1.000 49.62437 1577 PRO B CA 1
ATOM 1440 C C . PRO B 1 91 ? 24.24000 20.80500 19.17500 1.000 52.91687 1577 PRO B C 1
ATOM 1441 O O . PRO B 1 91 ? 23.99200 20.48800 18.01000 1.000 47.86363 1577 PRO B O 1
ATOM 1445 N N . LEU B 1 92 ? 24.87400 21.92700 19.50300 1.000 51.14824 1578 LEU B N 1
ATOM 1446 C CA . LEU B 1 92 ? 25.37900 22.81800 18.47100 1.000 53.25639 1578 LEU B CA 1
ATOM 1447 C C . LEU B 1 92 ? 26.41100 22.09200 17.61100 1.000 55.56192 1578 LEU B C 1
ATOM 1448 O O . LEU B 1 92 ? 27.21700 21.30200 18.11100 1.000 54.59339 1578 LEU B O 1
ATOM 1453 N N . GLY B 1 93 ? 26.35200 22.33800 16.30200 1.000 51.98518 1579 GLY B N 1
ATOM 1454 C CA . GLY B 1 93 ? 27.23600 21.70000 15.34100 1.000 48.18999 1579 GLY B CA 1
ATOM 1455 C C . GLY B 1 93 ? 26.83200 20.30600 14.90800 1.000 50.68502 1579 GLY B C 1
ATOM 1456 O O . GLY B 1 93 ? 27.49800 19.73100 14.02800 1.000 39.84162 1579 GLY B O 1
ATOM 1457 N N . THR B 1 94 ? 25.77600 19.73700 15.49200 1.000 41.65499 1580 THR B N 1
ATOM 1458 C CA . THR B 1 94 ? 25.34300 18.40400 15.09200 1.000 40.34168 1580 THR B CA 1
ATOM 1459 C C . THR B 1 94 ? 24.95700 18.39400 13.61600 1.000 41.53656 1580 THR B C 1
ATOM 1460 O O . THR B 1 94 ? 24.25500 19.28500 13.13600 1.000 45.42387 1580 THR B O 1
ATOM 1464 N N . LYS B 1 95 ? 25.40700 17.37600 12.89900 1.000 40.69172 1581 LYS B N 1
ATOM 1465 C CA . LYS B 1 95 ? 25.00400 17.18500 11.51600 1.000 38.72833 1581 LYS B CA 1
ATOM 1466 C C . LYS B 1 95 ? 23.94000 16.10400 11.46400 1.000 39.41525 1581 LYS B C 1
ATOM 1467 O O . LYS B 1 95 ? 24.09200 15.03800 12.06700 1.000 36.04906 1581 LYS B O 1
ATOM 1473 N N . PHE B 1 96 ? 22.87200 16.37700 10.73000 1.000 41.63394 1582 PHE B N 1
ATOM 1474 C CA . PHE B 1 96 ? 21.70500 15.51900 10.73500 1.000 41.79975 1582 PHE B CA 1
ATOM 1475 C C . PHE B 1 96 ? 21.01700 15.69200 9.39400 1.000 36.95443 1582 PHE B C 1
ATOM 1476 O O . PHE B 1 96 ? 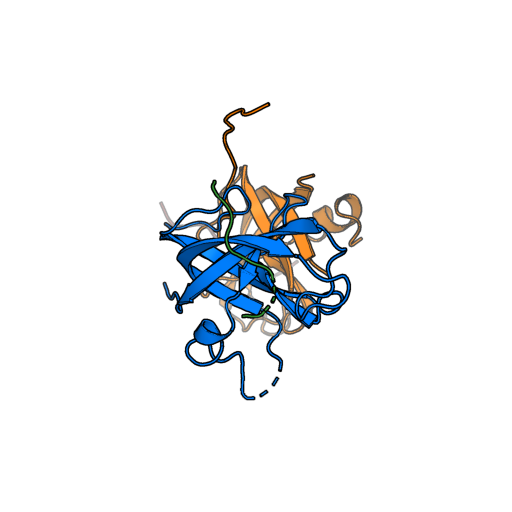21.32800 16.61900 8.64000 1.000 36.22013 1582 PHE B O 1
ATOM 1484 N N . TYR B 1 97 ? 20.06800 14.79600 9.11400 1.000 32.83815 1583 TYR B N 1
ATOM 1485 C CA . TYR B 1 97 ? 19.26000 14.84200 7.90600 1.000 32.67234 1583 TYR B CA 1
ATOM 1486 C C . TYR B 1 97 ? 17.81200 15.18700 8.22800 1.000 40.53907 1583 TYR B C 1
ATOM 1487 O O . TYR B 1 97 ? 17.28300 14.82400 9.28800 1.000 35.92273 1583 TYR B O 1
ATOM 1496 N N . ARG B 1 98 ? 17.17700 15.88900 7.29000 1.000 38.02298 1584 ARG B N 1
ATOM 1497 C CA . ARG B 1 98 ? 15.72900 16.03000 7.23600 1.000 38.10457 1584 ARG B CA 1
ATOM 1498 C C . ARG B 1 98 ? 15.25200 15.20500 6.05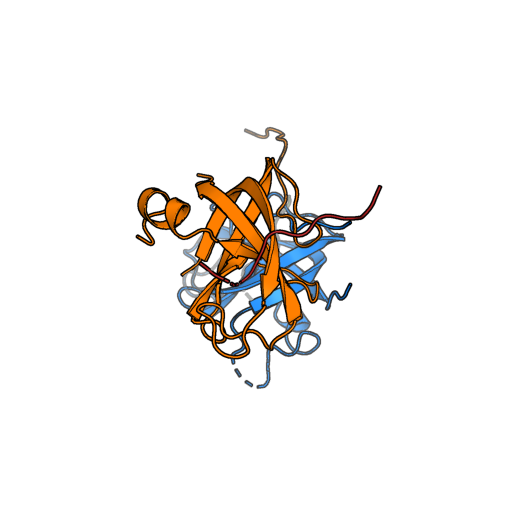700 1.000 40.39958 1584 ARG B C 1
ATOM 1499 O O . ARG B 1 98 ? 15.83600 15.29700 4.96900 1.000 38.48883 1584 ARG B O 1
ATOM 1507 N N . VAL B 1 99 ? 14.20500 14.40100 6.25700 1.000 31.04320 1585 VAL B N 1
ATOM 1508 C CA . VAL B 1 99 ? 13.70000 13.53800 5.19000 1.000 38.85466 1585 VAL B CA 1
ATOM 1509 C C . VAL B 1 99 ? 12.21900 13.82100 4.96900 1.000 42.23927 1585 VAL B C 1
ATOM 1510 O O . VAL B 1 99 ? 11.44600 13.97900 5.92300 1.000 38.13615 1585 VAL B O 1
ATOM 1514 N N . LYS B 1 100 ? 11.82300 13.91400 3.70800 1.000 36.19118 1586 LYS B N 1
ATOM 1515 C CA . LYS B 1 100 ? 10.41200 13.85900 3.38500 1.000 35.92536 1586 LYS B CA 1
ATOM 1516 C C . LYS B 1 100 ? 10.06800 12.43100 2.98600 1.000 42.25243 1586 LYS B C 1
ATOM 1517 O O . LYS B 1 100 ? 10.80800 11.78600 2.23600 1.000 44.42112 1586 LYS B O 1
ATOM 1523 N N . ALA B 1 101 ? 8.94900 11.93500 3.49300 1.000 40.05743 1587 ALA B N 1
ATOM 1524 C CA . ALA B 1 101 ? 8.54600 10.56600 3.21800 1.000 40.44169 1587 ALA B CA 1
ATOM 1525 C C . ALA B 1 101 ? 7.03900 10.51100 3.05000 1.000 43.34467 1587 ALA B C 1
ATOM 1526 O O . ALA B 1 101 ? 6.31300 11.34000 3.60200 1.000 47.50306 1587 ALA B O 1
ATOM 1528 N N . VAL B 1 102 ? 6.57400 9.52600 2.27600 1.000 36.76757 1588 VAL B N 1
ATOM 1529 C CA . VAL B 1 102 ? 5.15100 9.26100 2.12700 1.000 41.79712 1588 VAL B CA 1
ATOM 1530 C C . VAL B 1 102 ? 4.85700 7.87700 2.69300 1.000 52.61157 1588 VAL B C 1
ATOM 1531 O O . VAL B 1 102 ? 5.74100 7.02500 2.83700 1.000 43.95527 1588 VAL B O 1
ATOM 1535 N N . SER B 1 103 ? 3.59200 7.65600 3.02800 1.000 54.99870 1589 SER B N 1
ATOM 1536 C CA . SER B 1 103 ? 3.23800 6.39200 3.64400 1.000 59.93087 1589 SER B CA 1
ATOM 1537 C C . SER B 1 103 ? 3.40600 5.23600 2.66300 1.000 61.51527 1589 SER B C 1
ATOM 1538 O O . SER B 1 103 ? 3.40600 5.39800 1.43500 1.000 58.01748 1589 SER B O 1
ATOM 1541 N N . TRP B 1 104 ? 3.58800 4.05800 3.24400 1.000 66.39480 1590 TRP B N 1
ATOM 1542 C CA . TRP B 1 104 ? 3.75600 2.80100 2.52800 1.000 77.05924 1590 TRP B CA 1
ATOM 1543 C C . TRP B 1 104 ? 2.69400 1.85800 3.08100 1.000 86.89200 1590 TRP B C 1
ATOM 1544 O O . TRP B 1 104 ? 2.87600 1.26200 4.14600 1.000 90.76351 1590 TRP B O 1
ATOM 1555 N N . ASN B 1 105 ? 1.56200 1.76600 2.39800 1.000 96.81161 1591 ASN B N 1
ATOM 1556 C CA . ASN B 1 105 ? 0.57400 0.74900 2.74600 1.000 106.50224 1591 ASN B CA 1
ATOM 1557 C C . ASN B 1 105 ? 0.57300 -0.36300 1.69100 1.000 110.80013 1591 ASN B C 1
ATOM 1558 O O . ASN B 1 105 ? 1.35000 -1.31000 1.82000 1.000 108.97096 1591 ASN B O 1
ATOM 1563 N N . GLU C 2 3 ? 5.33900 -27.93700 23.49100 1.000 101.25688 175 GLU C N 1
ATOM 1564 C CA . GLU C 2 3 ? 5.11100 -28.55600 24.79400 1.000 106.30222 175 GLU C CA 1
ATOM 1565 C C . GLU C 2 3 ? 3.91000 -29.49200 24.78200 1.000 105.54950 175 GLU C C 1
ATOM 1566 O O . GLU C 2 3 ? 4.06100 -30.69800 24.58400 1.000 111.72129 175 GLU C O 1
ATOM 1572 N N . ASP C 2 4 ? 2.71800 -28.94500 24.99400 1.000 95.75359 176 ASP C N 1
ATOM 1573 C CA . ASP C 2 4 ? 1.53600 -29.79800 25.03800 1.000 90.90037 176 ASP C CA 1
ATOM 1574 C C . ASP C 2 4 ? 0.31700 -29.21200 24.31400 1.000 75.88278 176 ASP C C 1
ATOM 1575 O O . ASP C 2 4 ? -0.46900 -29.95800 23.73200 1.000 86.52353 176 ASP C O 1
ATOM 1590 N N . PHE C 2 6 ? 0.28300 -27.22700 21.69700 1.000 51.19824 178 PHE C N 1
ATOM 1591 C CA . PHE C 2 6 ? 0.54900 -26.98100 20.27500 1.000 57.12001 178 PHE C CA 1
ATOM 1592 C C . PHE C 2 6 ? 1.59700 -27.98900 19.80700 1.000 58.22277 178 PHE C C 1
ATOM 1593 O O . PHE C 2 6 ? 2.32400 -28.54400 20.62700 1.000 53.48799 178 PHE C O 1
ATOM 1601 N N . VAL C 2 7 ? 1.70100 -28.20600 18.49400 1.000 55.45928 179 VAL C N 1
ATOM 1602 C CA . VAL C 2 7 ? 2.61900 -29.19500 17.94200 1.000 55.70668 179 VAL C CA 1
ATOM 1603 C C . VAL C 2 7 ? 3.27700 -28.63700 16.68500 1.000 59.67031 179 VAL C C 1
ATOM 1604 O O . VAL C 2 7 ? 2.79200 -27.68700 16.07000 1.000 48.49529 179 VAL C O 1
ATOM 1608 N N . GLU C 2 8 ? 4.40900 -29.23500 16.32000 1.000 60.72833 180 GLU C N 1
ATOM 1609 C CA . GLU C 2 8 ? 5.03600 -28.93900 15.04000 1.000 57.32003 180 GLU C CA 1
ATOM 1610 C C . GLU C 2 8 ? 4.25600 -29.61200 13.91700 1.000 59.08866 180 GLU C C 1
ATOM 1611 O O . GLU C 2 8 ? 3.78900 -30.74600 14.05400 1.000 57.91747 180 GLU C O 1
ATOM 1617 N N . ILE C 2 9 ? 4.09200 -28.89800 12.80800 1.000 50.63502 181 ILE C N 1
ATOM 1618 C CA . ILE C 2 9 ? 3.41500 -29.43700 11.64200 1.000 61.20734 181 ILE C CA 1
ATOM 1619 C C . ILE C 2 9 ? 4.34500 -29.33600 10.43900 1.000 72.80083 181 ILE C C 1
ATOM 1620 O O . ILE C 2 9 ? 5.40500 -28.70900 10.49000 1.000 68.12922 181 ILE C O 1
ATOM 1625 N N . ARG C 2 10 ? 3.91400 -29.95300 9.34100 1.000 85.89977 182 ARG C N 1
ATOM 1626 C CA . ARG C 2 10 ? 4.73600 -30.13900 8.15300 1.000 104.88100 182 ARG C CA 1
ATOM 1627 C C . ARG C 2 10 ? 4.55400 -28.95200 7.21500 1.000 117.25880 182 ARG C C 1
ATOM 1628 O O . ARG C 2 10 ? 3.42800 -28.65300 6.79600 1.000 118.88794 182 ARG C O 1
ATOM 1636 N N . MET C 2 11 ? 5.66500 -28.29500 6.88100 1.000 123.18319 183 MET C N 1
ATOM 1637 C CA . MET C 2 11 ? 5.69500 -27.05900 6.09300 1.000 118.05626 183 MET C CA 1
ATOM 1638 C C . MET C 2 11 ? 4.80000 -27.09100 4.84900 1.000 109.49734 183 MET C C 1
ATOM 1639 O O . MET C 2 11 ? 4.23900 -26.06600 4.44700 1.000 98.18019 183 MET C O 1
ATOM 1644 N N . GLU D 2 3 ? 15.32000 30.46900 8.31800 1.000 121.69091 175 GLU D N 1
ATOM 1645 C CA . GLU D 2 3 ? 15.90000 30.49300 9.65800 1.000 120.22231 175 GLU D CA 1
ATOM 1646 C C . GLU D 2 3 ? 17.41100 30.72500 9.61100 1.000 122.17254 175 GLU D C 1
ATOM 1647 O O . GLU D 2 3 ? 17.97300 31.05400 8.56400 1.000 123.04896 175 GLU D O 1
ATOM 1653 N N . ASP D 2 4 ? 18.05300 30.57500 10.76500 1.000 119.88543 176 ASP D N 1
ATOM 1654 C CA . ASP D 2 4 ? 19.50500 30.44300 10.84800 1.000 106.06272 176 ASP D CA 1
ATOM 1655 C C . ASP D 2 4 ? 19.81000 29.53800 12.04600 1.000 91.31884 176 ASP D C 1
ATOM 1656 O O . ASP D 2 4 ? 20.92700 29.49700 12.56400 1.000 93.59543 176 ASP D O 1
ATOM 1671 N N . PHE D 2 6 ? 19.55600 26.22400 11.73000 1.000 49.67438 178 PHE D N 1
ATOM 1672 C CA . PHE D 2 6 ? 20.40800 25.21300 11.13100 1.000 49.07957 178 PHE D CA 1
ATOM 1673 C C . PHE D 2 6 ? 20.51400 25.55600 9.65800 1.000 47.57676 178 PHE D C 1
ATOM 1674 O O . PHE D 2 6 ? 19.72400 26.35300 9.14700 1.000 51.83779 178 PHE D O 1
ATOM 1682 N N . VAL D 2 7 ? 21.51400 24.99800 8.97500 1.000 41.26547 179 VAL D N 1
ATOM 1683 C CA . VAL D 2 7 ? 21.78600 25.35700 7.58900 1.000 40.70751 179 VAL D CA 1
ATOM 1684 C C . VAL D 2 7 ? 22.02000 24.08400 6.79300 1.000 42.19190 179 VAL D C 1
ATOM 1685 O O . VAL D 2 7 ? 22.36700 23.03800 7.34100 1.000 38.72833 179 VAL D O 1
ATOM 1689 N N . GLU D 2 8 ? 21.83100 24.19100 5.47900 1.000 40.96017 180 GLU D N 1
ATOM 1690 C CA . GLU D 2 8 ? 22.11800 23.08100 4.57900 1.000 37.54924 180 GLU D CA 1
ATOM 1691 C C . GLU D 2 8 ? 23.62200 22.88700 4.44300 1.000 32.03542 180 GLU D C 1
ATOM 1692 O O . GLU D 2 8 ? 24.38500 23.85500 4.35900 1.000 36.79125 180 GLU D O 1
ATOM 1698 N N . ILE D 2 9 ? 24.05700 21.62500 4.43400 1.000 37.47028 181 ILE D N 1
ATOM 1699 C CA . ILE D 2 9 ? 25.44800 21.29500 4.15700 1.000 33.51718 181 ILE D CA 1
ATOM 1700 C C . ILE D 2 9 ? 25.46100 20.17900 3.12400 1.000 29.52196 181 ILE D C 1
ATOM 1701 O O . ILE D 2 9 ? 24.46000 19.49700 2.89000 1.000 35.44372 181 ILE D O 1
ATOM 1706 N N . ARG D 2 10 ? 26.61100 20.01500 2.47900 1.000 30.56419 182 ARG D N 1
ATOM 1707 C CA . ARG D 2 10 ? 26.79400 18.93100 1.52200 1.000 28.95874 182 ARG D CA 1
ATOM 1708 C C . ARG D 2 10 ? 28.23300 18.45800 1.62600 1.000 32.21702 182 ARG D C 1
ATOM 1709 O O . ARG D 2 10 ? 29.10700 19.21300 2.03800 1.000 34.13830 182 ARG D O 1
ATOM 1717 N N . MET D 2 11 ? 28.47600 17.21100 1.21900 1.000 31.98805 183 MET D N 1
ATOM 1718 C CA . MET D 2 11 ? 29.84500 16.72000 1.09200 1.000 32.36177 183 MET D CA 1
ATOM 1719 C C . MET D 2 11 ? 30.57900 17.54500 0.04900 1.000 34.19884 183 MET D C 1
ATOM 1720 O O . MET D 2 11 ? 30.04900 17.79700 -1.04000 1.000 36.47543 183 MET D O 1
ATOM 1725 N N . ALA D 2 12 ? 31.80300 17.96000 0.37800 1.000 30.59051 184 ALA D N 1
ATOM 1726 C CA . ALA D 2 12 ? 32.57800 18.77900 -0.53600 1.000 34.06198 184 ALA D CA 1
ATOM 1727 C C . ALA D 2 12 ? 33.00100 17.95400 -1.75500 1.000 38.98099 184 ALA D C 1
ATOM 1728 O O . ALA D 2 12 ? 33.35500 16.77400 -1.63000 1.000 32.48021 184 ALA D O 1
ATOM 1730 N N . GLU D 2 13 ? 32.92800 18.58500 -2.93300 1.000 37.55187 185 GLU D N 1
ATOM 1731 C CA . GLU D 2 13 ? 33.40100 18.05100 -4.22600 1.000 40.45485 185 GLU D CA 1
ATOM 1732 C C . GLU D 2 13 ? 34.31800 19.04000 -4.93200 1.000 49.17169 185 GLU D C 1
ATOM 1733 O O . GLU D 2 13 ? 34.11900 20.25900 -4.86700 1.000 42.82092 185 GLU D O 1
#

Solvent-accessible surface area: 12387 Å² total

Organism: Homo sapiens (NCBI:txid9606)

Sequence (204 aa):
SEKIAIRDFQVGDLVLIILDERRHDNYVLFTVSPTLYFLHSESLPALDDLKPRRPWVLGKVMEKEYCQAKKAQNRFKVPLGTKFYRVKAVSWNKSEFSRHSEKIAIRDFQVGDLVLIILDERRHDNYVLFTVSPTLYFLHSESLPALDLKPWVLGKVMEKEYCQAKKAQNRFKVPLGTKFYRVKAVSWNEDFVEIRMEDFVEI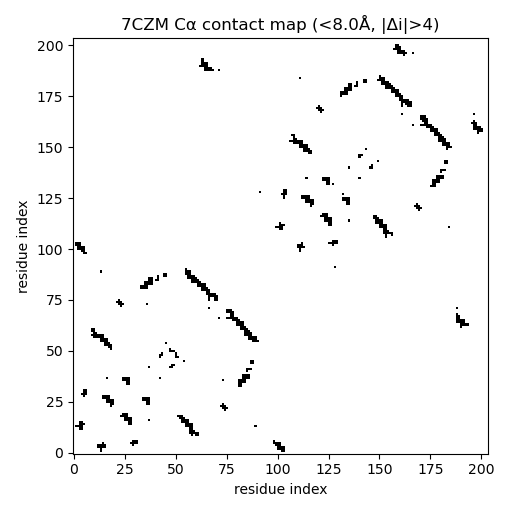RMAE

Nearest PDB structures (foldseek):
  7czg-assembly1_A  TM=9.954E-01  e=1.079E-17  Homo sapiens
  7czg-assembly2_D  TM=9.930E-01  e=1.374E-17  Homo sapiens
  8yfn-assembly1_A  TM=9.845E-01  e=2.227E-17  Homo sapiens
  6gma-assembly2_D  TM=9.737E-01  e=1.079E-17  Homo sapiens
  6gma-assembly1_A  TM=9.724E-01  e=4.325E-17  Homo sapiens

B-factor: mean 56.42, std 20.6, range [26.29, 137.6]

Radius of gyration: 19.79 Å; Cα contacts (8 Å, |Δi|>4): 441; chains: 4; bounding box: 42×61×38 Å

Foldseek 3Di:
DADADADPDDAFGKFKWFQDVLQRFIFTHHPDPATETEDPVQCVQQCPPVPDGIAIWGWHDKAWDFACDCDDSRNDGHGHIHMYTYTHHDDD/DDDDDDDADADADPDDAFGWFKWAQDVLQRFIWTHHPDPATEGEDCVQCVQQVNVHMFIWGWHDKDKDFACDCDDSRNDGHGHIHMYTYIHGDD/DVPDDDDD/DPVDDDDPDD

GO terms:
  GO:0000407 phagophore assembly site (C, IDA)
  GO:0043495 protein-membrane adaptor activity (F, IDA)
  GO:0000045 autophagosome assembly (P, IDA)
  GO:0019901 protein kinase binding (F, IDA)
  GO:0005764 lysosome (C, IDA)
  GO:0005634 nucleus (C, EXP)
  GO:0005737 cytoplasm (C, EXP)
  GO:0005515 protein binding (F, IPI)
  GO:1990316 Atg1/ULK1 kinase complex (C, IPI)
  GO:0005789 endoplasmic reticulum membrane (C, TAS)
  GO:0005829 cytosol (C, TAS)
  GO:0005829 cytosol (C, IDA)
  GO:1903059 regulation of protein lipidation (P, IDA)
  GO:0008285 negative regulation of cell population proliferation (P, IDA)